Protein 8UQQ (pdb70)

Secondary structure (DSSP, 8-state):
-EEEEEEEEEEEESSSS----PPSEEEEEEEEEE--TT--SSEEEEEEEEEEE----GGGGSS-EEEEEEEEEEETTEEEEEEEEEEEETTTTEEEEEEEETTSS-SS-GGGGTTT--GGG-B--GGGGGG-HHHHTTTT-EEEEEEEEETTS-EEEEEEEEEEETTEEEEEEEEEEES--TTSTTTTT-B-S----EEEEEEEETTTTEEEEEEEEEEEB--

Structure (mmCIF, N/CA/C/O backbone):
data_8UQQ
#
_entry.id   8UQQ
#
_cell.length_a   35.020
_cell.length_b   69.956
_cell.length_c   84.671
_cell.angle_alpha   90.00
_cell.angle_beta   90.00
_cell.angle_gamma   90.00
#
_symmetry.space_group_name_H-M   'P 2 21 21'
#
loop_
_entity.id
_entity.type
_entity.pdbx_description
1 polymer mCLIFY
2 water water
#
loop_
_atom_site.group_PDB
_atom_site.id
_atom_site.type_symbol
_atom_site.label_atom_id
_atom_site.label_alt_id
_atom_site.label_comp_id
_atom_site.label_asym_id
_atom_site.label_entity_id
_atom_site.label_seq_id
_atom_site.pdbx_PDB_ins_code
_atom_site.Cartn_x
_atom_site.Cartn_y
_atom_site.Cartn_z
_atom_site.occupancy
_atom_site.B_iso_or_equiv
_atom_site.auth_seq_id
_atom_site.auth_comp_id
_atom_site.auth_asym_id
_atom_site.auth_atom_id
_atom_site.pdbx_PDB_model_num
ATOM 1 N N . GLY A 1 9 ? 26.178 15.758 -4.304 1.00 46.16 9 GLY A N 1
ATOM 2 C CA . GLY A 1 9 ? 26.060 16.342 -2.981 1.00 47.63 9 GLY A CA 1
ATOM 3 C C . GLY A 1 9 ? 24.709 16.062 -2.345 1.00 38.99 9 GLY A C 1
ATOM 4 O O . GLY A 1 9 ? 23.783 15.580 -2.994 1.00 37.43 9 GLY A O 1
ATOM 5 N N . VAL A 1 10 ? 24.480 16.317 -1.085 1.00 37.38 10 VAL A N 1
ATOM 6 C CA . VAL A 1 10 ? 23.226 16.166 -0.362 1.00 29.80 10 VAL A CA 1
ATOM 7 C C . VAL A 1 10 ? 22.983 17.442 0.430 1.00 28.87 10 VAL A C 1
ATOM 8 O O . VAL A 1 10 ? 23.930 18.111 0.855 1.00 29.69 10 VAL A O 1
ATOM 12 N N . GLN A 1 11 ? 21.791 17.774 0.614 1.00 26.83 11 GLN A N 1
ATOM 13 C CA . GLN A 1 11 ? 21.324 18.813 1.517 1.00 21.73 11 GLN A CA 1
ATOM 14 C C . GLN A 1 11 ? 20.968 18.130 2.833 1.00 22.14 11 GLN A C 1
ATOM 15 O O . GLN A 1 11 ? 20.003 17.360 2.901 1.00 22.86 11 GLN A O 1
ATOM 21 N N . LEU A 1 12 ? 21.770 18.369 3.860 1.00 23.68 12 LEU A N 1
ATOM 22 C CA . LEU A 1 12 ? 21.495 17.786 5.158 1.00 23.48 12 LEU A CA 1
ATOM 23 C C . LEU A 1 12 ? 20.391 18.561 5.862 1.00 21.60 12 LEU A C 1
ATOM 24 O O . LEU A 1 12 ? 20.273 19.778 5.716 1.00 23.08 12 LEU A O 1
ATOM 29 N N . ALA A 1 13 ? 19.576 17.834 6.627 1.00 21.43 13 ALA A N 1
ATOM 30 C CA . ALA A 1 13 ? 18.513 18.411 7.448 1.00 18.62 13 ALA A CA 1
ATOM 31 C C . ALA A 1 13 ? 18.614 17.723 8.804 1.00 20.83 13 ALA A C 1
ATOM 32 O O . ALA A 1 13 ? 18.237 16.558 8.944 1.00 20.51 13 ALA A O 1
ATOM 34 N N . ASP A 1 14 ? 19.157 18.441 9.777 1.00 21.13 14 ASP A N 1
ATOM 35 C CA . ASP A 1 14 ? 19.447 17.913 11.100 1.00 18.76 14 ASP A CA 1
ATOM 36 C C . ASP A 1 14 ? 18.193 18.065 11.955 1.00 21.78 14 ASP A C 1
ATOM 37 O O . ASP A 1 14 ? 17.760 19.186 12.228 1.00 21.01 14 ASP A O 1
ATOM 42 N N . HIS A 1 15 ? 17.596 16.941 12.361 1.00 19.89 15 HIS A N 1
ATOM 43 C CA . HIS A 1 15 ? 16.322 16.920 13.072 1.00 16.50 15 HIS A CA 1
ATOM 44 C C . HIS A 1 15 ? 16.532 16.704 14.565 1.00 18.88 15 HIS A C 1
ATOM 45 O O . HIS A 1 15 ? 17.154 15.707 14.972 1.00 20.95 15 HIS A O 1
ATOM 52 N N . TYR A 1 16 ? 15.966 17.610 15.370 1.00 17.69 16 TYR A N 1
ATOM 53 C CA . TYR A 1 16 ? 15.837 17.446 16.813 1.00 19.34 16 TYR A CA 1
ATOM 54 C C . TYR A 1 16 ? 14.357 17.388 17.161 1.00 21.51 16 TYR A C 1
ATOM 55 O O . TYR A 1 16 ? 13.595 18.282 16.783 1.00 21.16 16 TYR A O 1
ATOM 64 N N . GLN A 1 17 ? 13.957 16.358 17.899 1.00 18.00 17 GLN A N 1
ATOM 65 C CA . GLN A 1 17 ? 12.550 16.070 18.116 1.00 16.09 17 GLN A CA 1
ATOM 66 C C . GLN A 1 17 ? 12.289 15.799 19.592 1.00 17.75 17 GLN A C 1
ATOM 67 O O . GLN A 1 17 ? 13.114 15.192 20.277 1.00 17.58 17 GLN A O 1
ATOM 73 N N . GLN A 1 18 ? 11.126 16.227 20.072 1.00 17.69 18 GLN A N 1
ATOM 74 C CA . GLN A 1 18 ? 10.635 15.749 21.358 1.00 19.18 18 GLN A CA 1
ATOM 75 C C . GLN A 1 18 ? 9.141 15.481 21.273 1.00 22.05 18 GLN A C 1
ATOM 76 O O . GLN A 1 18 ? 8.403 16.168 20.560 1.00 22.40 18 GLN A O 1
ATOM 82 N N . ASN A 1 19 ? 8.706 14.458 22.006 1.00 18.67 19 ASN A N 1
ATOM 83 C CA . ASN A 1 19 ? 7.309 14.062 22.041 1.00 18.07 19 ASN A CA 1
ATOM 84 C C . ASN A 1 19 ? 6.874 13.961 23.489 1.00 20.77 19 ASN A C 1
ATOM 85 O O . ASN A 1 19 ? 7.581 13.375 24.316 1.00 23.02 19 ASN A O 1
ATOM 90 N N . THR A 1 20 ? 5.698 14.519 23.775 1.00 19.03 20 THR A N 1
ATOM 91 C CA . THR A 1 20 ? 5.150 14.523 25.128 1.00 21.87 20 THR A CA 1
ATOM 92 C C . THR A 1 20 ? 3.671 14.158 25.104 1.00 21.63 20 THR A C 1
ATOM 93 O O . THR A 1 20 ? 2.955 14.531 24.164 1.00 20.19 20 THR A O 1
ATOM 97 N N . PRO A 1 21 ? 3.178 13.428 26.102 1.00 22.43 21 PRO A N 1
ATOM 98 C CA A PRO A 1 21 ? 1.769 13.024 26.086 0.50 22.81 21 PRO A CA 1
ATOM 99 C CA B PRO A 1 21 ? 1.768 13.024 26.087 0.50 22.86 21 PRO A CA 1
ATOM 100 C C . PRO A 1 21 ? 0.832 14.212 26.233 1.00 25.23 21 PRO A C 1
ATOM 101 O O . PRO A 1 21 ? 1.130 15.194 26.918 1.00 24.65 21 PRO A O 1
ATOM 108 N N . ILE A 1 22 ? -0.323 14.107 25.574 1.00 21.58 22 ILE A N 1
ATOM 109 C CA . ILE A 1 22 ? -1.376 15.097 25.747 1.00 25.25 22 ILE A CA 1
ATOM 110 C C . ILE A 1 22 ? -2.194 14.778 26.990 1.00 29.04 22 ILE A C 1
ATOM 111 O O . ILE A 1 22 ? -2.542 15.678 27.763 1.00 33.48 22 ILE A O 1
ATOM 116 N N . GLY A 1 23 ? -2.494 13.497 27.211 1.00 27.26 23 GLY A N 1
ATOM 117 C CA . GLY A 1 23 ? -3.301 13.074 28.334 1.00 32.13 23 GLY A CA 1
ATOM 118 C C . GLY A 1 23 ? -2.489 12.772 29.583 1.00 34.43 23 GLY A C 1
ATOM 119 O O . GLY A 1 23 ? -1.282 13.005 29.661 1.00 31.55 23 GLY A O 1
ATOM 120 N N . ASP A 1 24 ? -3.184 12.212 30.574 1.00 34.37 24 ASP A N 1
ATOM 121 C CA . ASP A 1 24 ? -2.613 11.963 31.890 1.00 36.13 24 ASP A CA 1
ATOM 122 C C . ASP A 1 24 ? -2.364 10.490 32.176 1.00 43.79 24 ASP A C 1
ATOM 123 O O . ASP A 1 24 ? -1.707 10.176 33.174 1.00 42.57 24 ASP A O 1
ATOM 125 N N . GLY A 1 25 ? -2.854 9.585 31.331 1.00 45.28 25 GLY A N 1
ATOM 126 C CA . GLY A 1 25 ? -2.671 8.169 31.545 1.00 42.30 25 GLY A CA 1
ATOM 127 C C . GLY A 1 25 ? -1.215 7.781 31.413 1.00 40.67 25 GLY A C 1
ATOM 128 O O . GLY A 1 25 ? -0.418 8.476 30.774 1.00 40.78 25 GLY A O 1
ATOM 129 N N . PRO A 1 26 ? -0.853 6.650 32.008 1.00 40.88 26 PRO A N 1
ATOM 130 C CA . PRO A 1 26 ? 0.539 6.190 31.976 1.00 39.68 26 PRO A CA 1
ATOM 131 C C . PRO A 1 26 ? 1.022 5.881 30.561 1.00 34.75 26 PRO A C 1
ATOM 132 O O . PRO A 1 26 ? 0.279 5.314 29.759 1.00 36.79 26 PRO A O 1
ATOM 136 N N . VAL A 1 27 ? 2.264 6.255 30.270 1.00 39.94 27 VAL A N 1
ATOM 137 C CA . VAL A 1 27 ? 2.867 6.009 28.968 1.00 32.27 27 VAL A CA 1
ATOM 138 C C . VAL A 1 27 ? 4.121 5.179 29.184 1.00 31.36 27 VAL A C 1
ATOM 139 O O . VAL A 1 27 ? 4.719 5.182 30.262 1.00 36.83 27 VAL A O 1
ATOM 143 N N . LEU A 1 28 ? 4.496 4.439 28.147 1.00 32.40 28 LEU A N 1
ATOM 144 C CA . LEU A 1 28 ? 5.720 3.654 28.175 1.00 33.83 28 LEU A CA 1
ATOM 145 C C . LEU A 1 28 ? 6.906 4.572 27.916 1.00 33.01 28 LEU A C 1
ATOM 146 O O . LEU A 1 28 ? 6.919 5.298 26.918 1.00 33.48 28 LEU A O 1
ATOM 151 N N . LEU A 1 29 ? 7.892 4.565 28.817 1.00 34.05 29 LEU A N 1
ATOM 152 C CA . LEU A 1 29 ? 9.132 5.288 28.574 1.00 33.42 29 LEU A CA 1
ATOM 153 C C . LEU A 1 29 ? 10.183 4.289 28.112 1.00 30.89 29 LEU A C 1
ATOM 154 O O . LEU A 1 29 ? 10.573 3.412 28.897 1.00 32.44 29 LEU A O 1
ATOM 159 N N . PRO A 1 30 ? 10.671 4.376 26.875 1.00 31.31 30 PRO A N 1
ATOM 160 C CA . PRO A 1 30 ? 11.433 3.275 26.282 1.00 27.99 30 PRO A CA 1
ATOM 161 C C . PRO A 1 30 ? 12.924 3.309 26.600 1.00 30.88 30 PRO A C 1
ATOM 162 O O . PRO A 1 30 ? 13.491 4.337 26.965 1.00 29.66 30 PRO A O 1
ATOM 166 N N . ASP A 1 31 ? 13.557 2.148 26.425 1.00 29.42 31 ASP A N 1
ATOM 167 C CA . ASP A 1 31 ? 15.009 2.105 26.292 1.00 29.30 31 ASP A CA 1
ATOM 168 C C . ASP A 1 31 ? 15.416 2.693 24.943 1.00 27.64 31 ASP A C 1
ATOM 169 O O . ASP A 1 31 ? 14.607 2.791 24.014 1.00 29.65 31 ASP A O 1
ATOM 174 N N . ASN A 1 32 ? 16.683 3.090 24.836 1.00 27.82 32 ASN A N 1
ATOM 175 C CA . ASN A 1 32 ? 17.166 3.653 23.578 1.00 26.94 32 ASN A CA 1
ATOM 176 C C . ASN A 1 32 ? 16.964 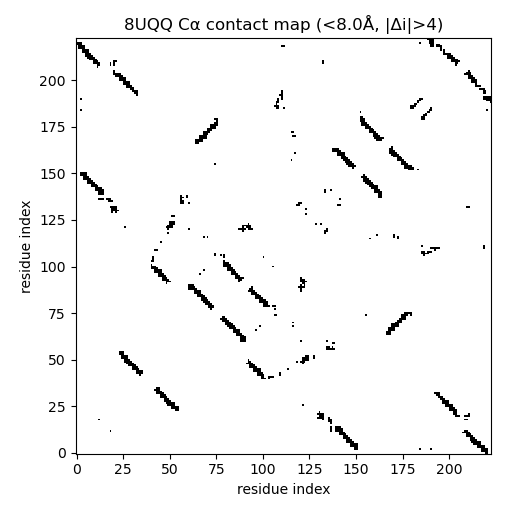2.660 22.443 1.00 25.84 32 ASN A C 1
ATOM 177 O O . ASN A 1 32 ? 17.264 1.472 22.586 1.00 26.15 32 ASN A O 1
ATOM 182 N N . HIS A 1 33 ? 16.421 3.134 21.322 1.00 24.15 33 HIS A N 1
ATOM 183 C CA . HIS A 1 33 ? 16.223 2.259 20.166 1.00 25.82 33 HIS A CA 1
ATOM 184 C C . HIS A 1 33 ? 16.077 3.126 18.915 1.00 23.07 33 HIS A C 1
ATOM 185 O O . HIS A 1 33 ? 16.165 4.354 18.979 1.00 23.59 33 HIS A O 1
ATOM 192 N N . TYR A 1 34 ? 15.885 2.475 17.767 1.00 24.30 34 TYR A N 1
ATOM 193 C CA . TYR A 1 34 ? 15.707 3.163 16.495 1.00 20.38 34 TYR A CA 1
ATOM 194 C C . TYR A 1 34 ? 14.341 2.867 15.910 1.00 23.02 34 TYR A C 1
ATOM 195 O O . TYR A 1 34 ? 13.801 1.771 16.085 1.00 23.24 34 TYR A O 1
ATOM 204 N N . LEU A 1 35 ? 13.823 3.836 15.159 1.00 19.91 35 LEU A N 1
ATOM 205 C CA . LEU A 1 35 ? 12.828 3.560 14.129 1.00 22.05 35 LEU A CA 1
ATOM 206 C C . LEU A 1 35 ? 13.521 3.594 12.774 1.00 21.63 35 LEU A C 1
ATOM 207 O O . LEU A 1 35 ? 14.066 4.630 12.382 1.00 21.53 35 LEU A O 1
ATOM 212 N N . SER A 1 36 ? 13.530 2.468 12.076 1.00 21.02 36 SER A N 1
ATOM 213 C CA A SER A 1 36 ? 14.085 2.391 10.732 0.50 23.54 36 SER A CA 1
ATOM 214 C CA B SER A 1 36 ? 14.085 2.392 10.732 0.50 23.53 36 SER A CA 1
ATOM 215 C C . SER A 1 36 ? 12.990 2.753 9.737 1.00 23.77 36 SER A C 1
ATOM 216 O O . SER A 1 36 ? 11.948 2.086 9.684 1.00 22.11 36 SER A O 1
ATOM 221 N N . TYR A 1 37 ? 13.223 3.813 8.968 1.00 21.65 37 TYR A N 1
ATOM 222 C CA . TYR A 1 37 ? 12.298 4.329 7.983 1.00 21.37 37 TYR A CA 1
ATOM 223 C C . TYR A 1 37 ? 12.817 4.059 6.584 1.00 23.64 37 TYR A C 1
ATOM 224 O O . TYR A 1 37 ? 14.016 4.266 6.309 1.00 23.79 37 TYR A O 1
ATOM 233 N N . GLN A 1 38 ? 11.895 3.664 5.707 1.00 20.49 38 GLN A N 1
ATOM 234 C CA . GLN A 1 38 ? 12.067 3.686 4.261 1.00 19.88 38 GLN A CA 1
ATOM 235 C C . GLN A 1 38 ? 10.866 4.400 3.672 1.00 23.51 38 GLN A C 1
ATOM 236 O O . GLN A 1 38 ? 9.727 4.110 4.054 1.00 24.68 38 GLN A O 1
ATOM 242 N N . SER A 1 39 ? 11.103 5.320 2.742 1.00 20.11 39 SER A N 1
ATOM 243 C CA . SER A 1 39 ? 10.016 6.112 2.180 1.00 19.08 39 SER A CA 1
ATOM 244 C C . SER A 1 39 ? 10.098 6.135 0.663 1.00 23.13 39 SER A C 1
ATOM 245 O O . SER A 1 39 ? 11.163 5.960 0.073 1.00 25.76 39 SER A O 1
ATOM 248 N N . LYS A 1 40 ? 8.946 6.347 0.036 1.00 20.59 40 LYS A N 1
ATOM 249 C CA . LYS A 1 40 ? 8.871 6.534 -1.404 1.00 22.84 40 LYS A CA 1
ATOM 250 C C . LYS A 1 40 ? 7.878 7.642 -1.715 1.00 19.84 40 LYS A C 1
ATOM 251 O O . LYS A 1 40 ? 6.809 7.730 -1.098 1.00 19.98 40 LYS A O 1
ATOM 257 N N . LEU A 1 41 ? 8.262 8.510 -2.646 1.00 22.09 41 LEU A N 1
ATOM 258 C CA . LEU A 1 41 ? 7.444 9.643 -3.053 1.00 20.64 41 LEU A CA 1
ATOM 259 C C . LEU A 1 41 ? 6.928 9.404 -4.462 1.00 22.62 41 LEU A C 1
ATOM 260 O O . LEU A 1 41 ? 7.680 8.978 -5.342 1.00 25.36 41 LEU A O 1
ATOM 265 N N . PHE A 1 42 ? 5.653 9.698 -4.675 1.00 21.68 42 PHE A N 1
ATOM 266 C CA . PHE A 1 42 ? 5.050 9.554 -5.989 1.00 21.92 42 PHE A CA 1
ATOM 267 C C . PHE A 1 42 ? 4.246 10.793 -6.346 1.00 21.65 42 PHE A C 1
ATOM 268 O O . PHE A 1 42 ? 3.885 11.613 -5.490 1.00 20.90 42 PHE A O 1
ATOM 276 N N . LYS A 1 43 ? 3.963 10.901 -7.641 1.00 24.11 43 LYS A N 1
ATOM 277 C CA . LYS A 1 43 ? 3.004 11.857 -8.170 1.00 25.88 43 LYS A CA 1
ATOM 278 C C . LYS A 1 43 ? 1.815 11.080 -8.711 1.00 27.72 43 LYS A C 1
ATOM 279 O O . LYS A 1 43 ? 1.994 10.054 -9.374 1.00 28.13 43 LYS A O 1
ATOM 285 N N . ASP A 1 44 ? 0.612 11.552 -8.400 1.00 26.31 44 ASP A N 1
ATOM 286 C CA . ASP A 1 44 ? -0.628 11.033 -8.954 1.00 31.20 44 ASP A CA 1
ATOM 287 C C . ASP A 1 44 ? -0.841 11.732 -10.292 1.00 27.47 44 ASP A C 1
ATOM 288 O O . ASP A 1 44 ? -1.071 12.948 -10.321 1.00 28.99 44 ASP A O 1
ATOM 293 N N . PRO A 1 45 ? -0.759 11.012 -11.413 1.00 33.94 45 PRO A N 1
ATOM 294 C CA . PRO A 1 45 ? -0.847 11.683 -12.719 1.00 33.11 45 PRO A CA 1
ATOM 295 C C . PRO A 1 45 ? -2.182 12.355 -12.959 1.00 34.49 45 PRO A C 1
ATOM 296 O O . PRO A 1 45 ? -2.262 13.262 -13.796 1.00 35.50 45 PRO A O 1
ATOM 300 N N . ASN A 1 46 ? -3.230 11.953 -12.250 1.00 35.02 46 ASN A N 1
ATOM 301 C CA . ASN A 1 46 ? -4.534 12.580 -12.381 1.00 38.94 46 ASN A CA 1
ATOM 302 C C . ASN A 1 46 ? -4.775 13.682 -11.358 1.00 36.40 46 ASN A C 1
ATOM 303 O O . ASN A 1 46 ? -5.801 14.363 -11.440 1.00 34.49 46 ASN A O 1
ATOM 308 N N . GLU A 1 47 ? -3.870 13.880 -10.401 1.00 32.68 47 GLU A N 1
ATOM 309 C CA . GLU A 1 47 ? -3.991 14.984 -9.463 1.00 34.12 47 GLU A CA 1
ATOM 310 C C . GLU A 1 47 ? -3.360 16.217 -10.089 1.00 34.92 47 GLU A C 1
ATOM 311 O O . GLU A 1 47 ? -2.170 16.213 -10.414 1.00 32.54 47 GLU A O 1
ATOM 317 N N . LYS A 1 48 ? -4.145 17.274 -10.237 1.00 29.16 48 LYS A N 1
ATOM 318 C CA . LYS A 1 48 ? -3.691 18.452 -10.957 1.00 34.39 48 LYS A CA 1
ATOM 319 C C . LYS A 1 48 ? -3.346 19.616 -10.041 1.00 33.56 48 LYS A C 1
ATOM 320 O O . LYS A 1 48 ? -2.929 20.670 -10.528 1.00 37.19 48 LYS A O 1
ATOM 326 N N . ARG A 1 49 ? -3.490 19.432 -8.726 1.00 31.77 49 ARG A N 1
ATOM 327 C CA . ARG A 1 49 ? -3.014 20.387 -7.736 1.00 30.09 49 ARG A CA 1
ATOM 328 C C . ARG A 1 49 ? -1.615 19.954 -7.275 1.00 29.17 49 ARG A C 1
ATOM 329 O O . ARG A 1 49 ? -1.238 18.798 -7.428 1.00 27.67 49 ARG A O 1
ATOM 333 N N . ASP A 1 50 ? -0.836 20.902 -6.747 1.00 26.22 50 ASP A N 1
ATOM 334 C CA . ASP A 1 50 ? 0.484 20.570 -6.229 1.00 19.94 50 ASP A CA 1
ATOM 335 C C . ASP A 1 50 ? 0.319 19.605 -5.057 1.00 25.26 50 ASP A C 1
ATOM 336 O O . ASP A 1 50 ? -0.440 19.877 -4.125 1.00 22.94 50 ASP A O 1
ATOM 341 N N . HIS A 1 51 ? 1.006 18.467 -5.113 1.00 21.73 51 HIS A N 1
ATOM 342 C CA . HIS A 1 51 ? 0.705 17.393 -4.177 1.00 20.55 51 HIS A CA 1
ATOM 343 C C . HIS A 1 51 ? 1.896 16.456 -4.058 1.00 20.01 51 HIS A C 1
ATOM 344 O O . HIS A 1 51 ? 2.839 16.501 -4.852 1.00 23.47 51 HIS A O 1
ATOM 351 N N . MET A 1 52 ? 1.810 15.577 -3.061 1.00 18.41 52 MET A N 1
ATOM 352 C CA . MET A 1 52 ? 2.759 14.495 -2.829 1.00 18.38 52 MET A CA 1
ATOM 353 C C . MET A 1 52 ? 2.002 13.256 -2.378 1.00 19.65 52 MET A C 1
ATOM 354 O O . MET A 1 52 ? 1.171 13.336 -1.465 1.00 20.45 52 MET A O 1
ATOM 359 N N . VAL A 1 53 ? 2.302 12.108 -2.993 1.00 17.72 53 VAL A N 1
ATOM 360 C CA . VAL A 1 53 ? 1.886 10.816 -2.468 1.00 18.08 53 VAL A CA 1
ATOM 361 C C . VAL A 1 53 ? 3.076 10.259 -1.718 1.00 21.37 53 VAL A C 1
ATOM 362 O O . VAL A 1 53 ? 4.158 10.102 -2.293 1.00 19.55 53 VAL A O 1
ATOM 366 N N . LEU A 1 54 ? 2.897 10.017 -0.427 1.00 18.79 54 LEU A N 1
ATOM 367 C CA . LEU A 1 54 ? 3.974 9.606 0.461 1.00 18.76 54 LEU A CA 1
ATOM 368 C C . LEU A 1 54 ? 3.661 8.216 0.986 1.00 17.19 54 LEU A C 1
ATOM 369 O O . LEU A 1 54 ? 2.580 7.983 1.532 1.00 19.68 54 LEU A O 1
ATOM 374 N N . LEU A 1 55 ? 4.602 7.297 0.808 1.00 18.81 55 LEU A N 1
ATOM 375 C CA A LEU A 1 55 ? 4.498 5.941 1.328 0.50 22.04 55 LEU A CA 1
ATOM 376 C CA B LEU A 1 55 ? 4.485 5.953 1.346 0.50 22.08 55 LEU A CA 1
ATOM 377 C C . LEU A 1 55 ? 5.656 5.703 2.281 1.00 23.54 55 LEU A C 1
ATOM 378 O O . LEU A 1 55 ? 6.816 5.844 1.887 1.00 21.56 55 LEU A O 1
ATOM 387 N N . GLU A 1 56 ? 5.351 5.341 3.521 1.00 20.73 56 GLU A N 1
ATOM 388 C CA . GLU A 1 56 ? 6.396 5.113 4.507 1.00 20.77 56 GLU A CA 1
ATOM 389 C C . GLU A 1 56 ? 6.289 3.709 5.081 1.00 19.55 56 GLU A C 1
ATOM 390 O O . GLU A 1 56 ? 5.189 3.184 5.270 1.00 21.18 56 GLU A O 1
ATOM 396 N N . PHE A 1 57 ? 7.439 3.128 5.364 1.00 19.39 57 PHE A N 1
ATOM 397 C CA . PHE A 1 57 ? 7.550 1.936 6.142 1.00 21.28 57 PHE A CA 1
ATOM 398 C C . PHE A 1 57 ? 8.428 2.256 7.329 1.00 22.42 57 PHE A C 1
ATOM 399 O O . PHE A 1 57 ? 9.491 2.786 7.165 1.00 21.49 57 PHE A O 1
ATOM 407 N N . LEU A 1 58 ? 7.978 1.883 8.535 1.00 19.04 58 LEU A N 1
ATOM 408 C CA . LEU A 1 58 ? 8.683 2.224 9.757 1.00 20.38 58 LEU A CA 1
ATOM 409 C C . LEU A 1 58 ? 8.668 1.024 10.698 1.00 22.64 58 LEU A C 1
ATOM 410 O O . LEU A 1 58 ? 7.598 0.478 10.992 1.00 23.28 58 LEU A O 1
ATOM 415 N N . THR A 1 59 ? 9.856 0.617 11.157 1.00 18.56 59 THR A N 1
ATOM 416 C CA . THR A 1 59 ? 10.005 -0.577 11.989 1.00 20.14 59 THR A CA 1
ATOM 417 C C . THR A 1 59 ? 10.954 -0.290 13.142 1.00 22.16 59 THR A C 1
ATOM 418 O O . THR A 1 59 ? 12.024 0.272 12.936 1.00 20.71 59 THR A O 1
ATOM 422 N N . ALA A 1 60 ? 10.586 -0.691 14.347 1.00 20.56 60 ALA A N 1
ATOM 423 C CA . ALA A 1 60 ? 11.487 -0.488 15.467 1.00 23.68 60 ALA A CA 1
ATOM 424 C C . ALA A 1 60 ? 12.606 -1.527 15.465 1.00 26.17 60 ALA A C 1
ATOM 425 O O . ALA A 1 60 ? 12.431 -2.667 15.030 1.00 27.16 60 ALA A O 1
ATOM 427 N N . ALA A 1 61 ? 13.767 -1.119 15.973 1.00 26.07 61 ALA A N 1
ATOM 428 C CA . ALA A 1 61 ? 14.934 -1.993 16.007 1.00 26.66 61 ALA A CA 1
ATOM 429 C C . ALA A 1 61 ? 15.826 -1.586 17.170 1.00 30.00 61 ALA A C 1
ATOM 430 O O . ALA A 1 61 ? 15.798 -0.437 17.619 1.00 27.26 61 ALA A O 1
ATOM 432 N N . GLY A 1 62 ? 16.610 -2.548 17.669 1.00 33.87 62 GLY A N 1
ATOM 433 C CA . GLY A 1 62 ? 17.521 -2.263 18.755 1.00 34.64 62 GLY A CA 1
ATOM 434 C C . GLY A 1 62 ? 18.766 -1.525 18.290 1.00 41.23 62 GLY A C 1
ATOM 435 O O . GLY A 1 62 ? 19.095 -1.489 17.106 1.00 41.28 62 GLY A O 1
ATOM 436 N N . ILE A 1 63 ? 19.472 -0.924 19.250 1.00 43.12 63 ILE A N 1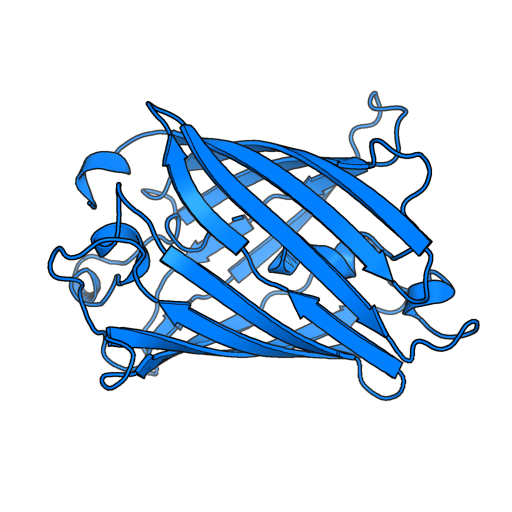
ATOM 437 C CA . ILE A 1 63 ? 20.703 -0.209 18.917 1.00 46.41 63 ILE A CA 1
ATOM 438 C C . ILE A 1 63 ? 21.734 -1.169 18.329 1.00 53.18 63 ILE A C 1
ATOM 439 O O . ILE A 1 63 ? 22.479 -0.812 17.407 1.00 50.55 63 ILE A O 1
ATOM 444 N N . THR A 1 64 ? 21.787 -2.399 18.841 1.00 49.06 64 THR A N 1
ATOM 445 C CA . THR A 1 64 ? 22.630 -3.446 18.258 1.00 59.37 64 THR A CA 1
ATOM 446 C C . THR A 1 64 ? 21.872 -4.230 17.188 1.00 64.17 64 THR A C 1
ATOM 447 O O . THR A 1 64 ? 21.644 -5.432 17.333 1.00 65.66 64 THR A O 1
ATOM 451 N N . GLY A 1 83 ? -3.781 1.563 24.348 1.00 32.96 83 GLY A N 1
ATOM 452 C CA . GLY A 1 83 ? -3.433 2.232 23.107 1.00 28.13 83 GLY A CA 1
ATOM 453 C C . GLY A 1 83 ? -3.188 1.319 21.922 1.00 34.02 83 GLY A C 1
ATOM 454 O O . GLY A 1 83 ? -3.684 1.579 20.821 1.00 32.62 83 GLY A O 1
ATOM 455 N N . GLU A 1 84 ? -2.419 0.246 22.134 1.00 31.97 84 GLU A N 1
ATOM 456 C CA . GLU A 1 84 ? -2.068 -0.632 21.019 1.00 32.64 84 GLU A CA 1
ATOM 457 C C . GLU A 1 84 ? -3.310 -1.248 20.386 1.00 30.45 84 GLU A C 1
ATOM 458 O O . GLU A 1 84 ? -3.327 -1.532 19.183 1.00 29.30 84 GLU A O 1
ATOM 460 N N . GLU A 1 85 ? -4.372 -1.421 21.177 1.00 34.58 85 GLU A N 1
ATOM 461 C CA . GLU A 1 85 ? -5.616 -1.980 20.663 1.00 32.05 85 GLU A CA 1
ATOM 462 C C . GLU A 1 85 ? -6.197 -1.136 19.530 1.00 31.90 85 GLU A C 1
ATOM 463 O O . GLU A 1 85 ? -6.874 -1.666 18.644 1.00 34.27 85 GLU A O 1
ATOM 465 N N . LEU A 1 86 ? -5.923 0.167 19.517 1.00 26.79 86 LEU A N 1
ATOM 466 C CA . LEU A 1 86 ? -6.460 1.027 18.469 1.00 26.56 86 LEU A CA 1
ATOM 467 C C . LEU A 1 86 ? -5.756 0.859 17.130 1.00 28.59 86 LEU A C 1
ATOM 468 O O . LEU A 1 86 ? -6.208 1.442 16.138 1.00 28.14 86 LEU A O 1
ATOM 473 N N . PHE A 1 87 ? -4.668 0.088 17.068 1.00 28.54 87 PHE A N 1
ATOM 474 C CA . PHE A 1 87 ? -3.857 0.015 15.855 1.00 26.60 87 PHE A CA 1
ATOM 475 C C . PHE A 1 87 ? -3.837 -1.379 15.238 1.00 32.68 87 PHE A C 1
ATOM 476 O O . PHE A 1 87 ? -2.977 -1.667 14.402 1.00 33.40 87 PHE A O 1
ATOM 484 N N . THR A 1 88 ? -4.768 -2.252 15.622 1.00 32.38 88 THR A N 1
ATOM 485 C CA . THR A 1 88 ? -4.736 -3.624 15.125 1.00 33.96 88 THR A CA 1
ATOM 486 C C . THR A 1 88 ? -5.120 -3.707 13.653 1.00 37.20 88 THR A C 1
ATOM 487 O O . THR A 1 88 ? -4.715 -4.648 12.960 1.00 43.88 88 THR A O 1
ATOM 491 N N . GLY A 1 89 ? -5.910 -2.759 13.165 1.00 34.49 89 GLY A N 1
ATOM 492 C CA . GLY A 1 89 ? -6.301 -2.763 11.773 1.00 31.35 89 GLY A CA 1
ATOM 493 C C . GLY A 1 89 ? -5.863 -1.518 11.036 1.00 33.61 89 GLY A C 1
ATOM 494 O O . GLY A 1 89 ? -4.949 -0.811 11.476 1.00 31.30 89 GLY A O 1
ATOM 495 N N . VAL A 1 90 ? -6.515 -1.244 9.912 1.00 26.65 90 VAL A N 1
ATOM 496 C CA . VAL A 1 90 ? -6.228 -0.053 9.117 1.00 28.52 90 VAL A CA 1
ATOM 497 C C . VAL A 1 90 ? -6.908 1.148 9.763 1.00 26.47 90 VAL A C 1
ATOM 498 O O . VAL A 1 90 ? -8.096 1.095 10.095 1.00 29.12 90 VAL A O 1
ATOM 502 N N . VAL A 1 91 ? -6.165 2.233 9.940 1.00 21.81 91 VAL A N 1
ATOM 503 C CA . VAL A 1 91 ? -6.649 3.422 10.629 1.00 20.84 91 VAL A CA 1
ATOM 504 C C . VAL A 1 91 ? -6.622 4.568 9.627 1.00 19.78 91 VAL A C 1
ATOM 505 O O . VAL A 1 91 ? -5.583 4.825 9.009 1.00 22.43 91 VAL A O 1
ATOM 509 N N . PRO A 1 92 ? -7.735 5.250 9.389 1.00 20.94 92 PRO A N 1
ATOM 510 C CA . PRO A 1 92 ? -7.695 6.424 8.520 1.00 18.18 92 PRO A CA 1
ATOM 511 C C . PRO A 1 92 ? -6.929 7.550 9.190 1.00 18.97 92 PRO A C 1
ATOM 512 O O . PRO A 1 92 ? -6.943 7.706 10.413 1.00 19.85 92 PRO A O 1
ATOM 516 N N . ILE A 1 93 ? -6.266 8.344 8.367 1.00 17.94 93 ILE A N 1
ATOM 517 C CA . ILE A 1 93 ? -5.414 9.422 8.834 1.00 16.57 93 ILE A CA 1
ATOM 518 C C . ILE A 1 93 ? -5.870 10.704 8.165 1.00 21.17 93 ILE A C 1
ATOM 519 O O . ILE A 1 93 ? -6.212 10.706 6.976 1.00 21.67 93 ILE A O 1
ATOM 524 N N . LEU A 1 94 ? -5.822 11.794 8.919 1.00 18.50 94 LEU A N 1
ATOM 525 C CA . LEU A 1 94 ? -6.010 13.140 8.402 1.00 19.22 94 LEU A CA 1
ATOM 526 C C . LEU A 1 94 ? -4.811 13.980 8.809 1.00 20.81 94 LEU A C 1
ATOM 527 O O . LEU A 1 94 ? -4.394 13.937 9.972 1.00 18.57 94 LEU A O 1
ATOM 532 N N . VAL A 1 95 ? -4.259 14.745 7.870 1.00 17.78 95 VAL A N 1
ATOM 533 C CA . VAL A 1 95 ? -3.121 15.610 8.149 1.00 19.05 95 VAL A CA 1
ATOM 534 C C . VAL A 1 95 ? -3.485 17.038 7.759 1.00 21.27 95 VAL A C 1
ATOM 535 O O . VAL A 1 95 ? -4.039 17.273 6.679 1.00 19.65 95 VAL A O 1
ATOM 539 N N . GLU A 1 96 ? -3.199 17.991 8.638 1.00 18.27 96 GLU A N 1
ATOM 540 C CA . GLU A 1 96 ? -3.420 19.399 8.348 1.00 18.82 96 GLU A CA 1
ATOM 541 C C . GLU A 1 96 ? -2.189 20.164 8.794 1.00 21.07 96 GLU A C 1
ATOM 542 O O . GLU A 1 96 ? -1.751 20.001 9.933 1.00 20.09 96 GLU A O 1
ATOM 545 N N . LEU A 1 97 ? -1.637 20.999 7.919 1.00 19.26 97 LEU A N 1
ATOM 546 C CA . LEU A 1 97 ? -0.433 21.766 8.211 1.00 18.53 97 LEU A CA 1
ATOM 547 C C . LEU A 1 97 ? -0.661 23.206 7.794 1.00 21.07 97 LEU A C 1
ATOM 548 O O . LEU A 1 97 ? -1.061 23.462 6.653 1.00 20.93 97 LEU A O 1
ATOM 553 N N . ASP A 1 98 ? -0.388 24.135 8.699 1.00 17.17 98 ASP A N 1
ATOM 554 C CA . ASP A 1 98 ? -0.278 25.547 8.357 1.00 21.83 98 ASP A CA 1
ATOM 555 C C . ASP A 1 98 ? 1.176 25.960 8.501 1.00 26.10 98 ASP A C 1
ATOM 556 O O . ASP A 1 98 ? 1.801 25.714 9.535 1.00 22.59 98 ASP A O 1
ATOM 561 N N . GLY A 1 99 ? 1.729 26.567 7.461 1.00 21.08 99 GLY A N 1
ATOM 562 C CA . GLY A 1 99 ? 3.142 26.845 7.416 1.00 22.94 99 GLY A CA 1
ATOM 563 C C . GLY A 1 99 ? 3.399 28.267 6.967 1.00 24.68 99 GLY A C 1
ATOM 564 O O . GLY A 1 99 ? 2.585 28.899 6.291 1.00 25.30 99 GLY A O 1
ATOM 565 N N . ASP A 1 100 ? 4.571 28.750 7.352 1.00 22.89 100 ASP A N 1
ATOM 566 C CA . ASP A 1 100 ? 5.050 30.075 6.959 1.00 27.06 100 ASP A CA 1
ATOM 567 C C . ASP A 1 100 ? 6.570 29.964 6.886 1.00 28.28 100 ASP A C 1
ATOM 568 O O . ASP A 1 100 ? 7.211 29.794 7.920 1.00 26.38 100 ASP A O 1
ATOM 573 N N . VAL A 1 101 ? 7.141 30.036 5.680 1.00 24.69 101 VAL A N 1
ATOM 574 C CA . VAL A 1 101 ? 8.586 29.924 5.467 1.00 22.02 101 VAL A CA 1
ATOM 575 C C . VAL A 1 101 ? 9.067 31.200 4.788 1.00 24.41 101 VAL A C 1
ATOM 576 O O . VAL A 1 101 ? 8.665 31.493 3.652 1.00 25.78 101 VAL A O 1
ATOM 580 N N . ASN A 1 102 ? 9.935 31.948 5.476 1.00 20.96 102 ASN A N 1
ATOM 581 C CA . ASN A 1 102 ? 10.385 33.267 5.014 1.00 23.94 102 ASN A CA 1
ATOM 582 C C . ASN A 1 102 ? 9.208 34.167 4.653 1.00 28.13 102 ASN A C 1
ATOM 583 O O . ASN A 1 102 ? 9.297 34.983 3.736 1.00 28.17 102 ASN A O 1
ATOM 588 N N . GLY A 1 103 ? 8.088 34.016 5.354 1.00 28.46 103 GLY A N 1
ATOM 589 C CA . GLY A 1 103 ? 6.921 34.823 5.075 1.00 30.00 103 GLY A CA 1
ATOM 590 C C . GLY A 1 103 ? 6.022 34.306 3.977 1.00 31.29 103 GLY A C 1
ATOM 591 O O . GLY A 1 103 ? 4.978 34.920 3.723 1.00 32.38 103 GLY A O 1
ATOM 592 N N . HIS A 1 104 ? 6.396 33.216 3.303 1.00 28.10 104 HIS A N 1
ATOM 593 C CA . HIS A 1 104 ? 5.495 32.525 2.382 1.00 31.41 104 HIS A CA 1
ATOM 594 C C . HIS A 1 104 ? 4.561 31.656 3.205 1.00 26.92 104 HIS A C 1
ATOM 595 O O . HIS A 1 104 ? 5.007 30.679 3.815 1.00 26.64 104 HIS A O 1
ATOM 602 N N . LYS A 1 105 ? 3.279 31.993 3.214 1.00 26.77 105 LYS A N 1
ATOM 603 C CA . LYS A 1 105 ? 2.282 31.259 3.978 1.00 27.12 105 LYS A CA 1
ATOM 604 C C . LYS A 1 105 ? 1.617 30.223 3.084 1.00 25.51 105 LYS A C 1
ATOM 605 O O . LYS A 1 105 ? 1.290 30.501 1.929 1.00 28.34 105 LYS A O 1
ATOM 611 N N . PHE A 1 106 ? 1.443 29.014 3.611 1.00 21.99 106 PHE A N 1
ATOM 612 C CA . PHE A 1 106 ? 0.857 27.950 2.819 1.00 24.87 106 PHE A CA 1
ATOM 613 C C . PHE A 1 106 ? 0.122 26.996 3.745 1.00 25.25 106 PHE A C 1
ATOM 614 O O . PHE A 1 106 ? 0.312 27.006 4.963 1.00 22.33 106 PHE A O 1
ATOM 622 N N . SER A 1 107 ? -0.744 26.188 3.153 1.00 23.54 107 SER A N 1
ATOM 623 C CA . SER A 1 107 ? -1.440 25.144 3.884 1.00 25.73 107 SER A CA 1
ATOM 624 C C . SER A 1 107 ? -1.371 23.845 3.104 1.00 23.39 107 SER A C 1
ATOM 625 O O . SER A 1 107 ? -1.412 23.845 1.870 1.00 23.80 107 SER A O 1
ATOM 628 N N . VAL A 1 108 ? -1.255 22.742 3.835 1.00 20.16 108 VAL A N 1
ATOM 629 C CA . VAL A 1 108 ? -1.224 21.406 3.258 1.00 19.07 108 VAL A CA 1
ATOM 630 C C . VAL A 1 108 ? -2.287 20.591 3.966 1.00 23.19 108 VAL A C 1
ATOM 631 O O . VAL A 1 108 ? -2.440 20.697 5.187 1.00 20.15 108 VAL A O 1
ATOM 635 N N . SER A 1 109 ? -3.055 19.828 3.197 1.00 19.60 109 SER A N 1
ATOM 636 C CA . SER A 1 109 ? -4.121 19.001 3.733 1.00 23.02 109 SER A CA 1
ATOM 637 C C . SER A 1 109 ? -4.037 17.625 3.094 1.00 25.05 109 SER A C 1
ATOM 638 O O . SER A 1 109 ? -3.822 17.508 1.885 1.00 25.35 109 SER A O 1
ATOM 641 N N . GLY A 1 110 ? -4.208 16.583 3.890 1.00 21.61 110 GLY A N 1
ATOM 642 C CA . GLY A 1 110 ? -3.961 15.242 3.392 1.00 26.37 110 GLY A CA 1
ATOM 643 C C . GLY A 1 110 ? -4.839 14.205 4.043 1.00 25.05 110 GLY A C 1
ATOM 644 O O . GLY A 1 110 ? -5.337 14.388 5.156 1.00 21.47 110 GLY A O 1
ATOM 645 N N . GLU A 1 111 ? -4.969 13.085 3.399 1.00 22.57 111 GLU A N 1
ATOM 646 C CA . GLU A 1 111 ? -5.641 11.980 3.985 1.00 21.42 111 GLU A CA 1
ATOM 647 C C . GLU A 1 111 ? -4.924 10.714 3.611 1.00 25.71 111 GLU A C 1
ATOM 648 O O . GLU A 1 111 ? -4.238 10.662 2.637 1.00 22.95 111 GLU A O 1
ATOM 654 N N . GLY A 1 112 ? -5.086 9.700 4.426 1.00 22.75 112 GLY A N 1
ATOM 655 C CA . GLY A 1 112 ? -4.415 8.455 4.154 1.00 23.16 112 GLY A CA 1
ATOM 656 C C . GLY A 1 112 ? -4.884 7.343 5.048 1.00 23.18 112 GLY A C 1
ATOM 657 O O . GLY A 1 112 ? -5.943 7.417 5.672 1.00 21.12 112 GLY A O 1
ATOM 658 N N . GLU A 1 113 ? -4.042 6.330 5.115 1.00 21.62 113 GLU A N 1
ATOM 659 C CA . GLU A 1 113 ? -4.293 5.171 5.963 1.00 24.00 113 GLU A CA 1
ATOM 660 C C . GLU A 1 113 ? -2.987 4.663 6.525 1.00 21.25 113 GLU A C 1
ATOM 661 O O . GLU A 1 113 ? -1.973 4.668 5.819 1.00 21.27 113 GLU A O 1
ATOM 667 N N . GLY A 1 114 ? -3.020 4.230 7.786 1.00 21.56 114 GLY A N 1
ATOM 668 C CA . GLY A 1 114 ? -1.881 3.582 8.402 1.00 21.92 114 GLY A CA 1
ATOM 669 C C . GLY A 1 114 ? -2.252 2.184 8.861 1.00 22.32 114 GLY A C 1
ATOM 670 O O . GLY A 1 114 ? -3.393 1.916 9.240 1.00 24.09 114 GLY A O 1
ATOM 671 N N . ASP A 1 115 ? -1.274 1.284 8.807 1.00 23.62 115 ASP A N 1
ATOM 672 C CA . ASP A 1 115 ? -1.438 -0.117 9.215 1.00 23.17 115 ASP A CA 1
ATOM 673 C C . ASP A 1 115 ? -0.187 -0.480 10.010 1.00 25.16 115 ASP A C 1
ATOM 674 O O . ASP A 1 115 ? 0.835 -0.880 9.437 1.00 24.50 115 ASP A O 1
ATOM 679 N N . ALA A 1 116 ? -0.269 -0.298 11.334 1.00 19.87 116 ALA A N 1
ATOM 680 C CA . ALA A 1 116 ? 0.875 -0.527 12.205 1.00 22.47 116 ALA A CA 1
ATOM 681 C C . ALA A 1 116 ? 1.285 -1.989 12.250 1.00 25.14 116 ALA A C 1
ATOM 682 O O . ALA A 1 116 ? 2.419 -2.288 12.639 1.00 27.97 116 ALA A O 1
ATOM 684 N N . THR A 1 117 ? 0.374 -2.909 11.928 1.00 25.83 117 THR A N 1
ATOM 685 C CA A THR A 1 117 ? 0.773 -4.311 11.870 0.50 26.00 117 THR A CA 1
ATOM 686 C CA B THR A 1 117 ? 0.731 -4.319 11.826 0.50 26.00 117 THR A CA 1
ATOM 687 C C . THR A 1 117 ? 1.902 -4.520 10.874 1.00 27.43 117 THR A C 1
ATOM 688 O O . THR A 1 117 ? 2.788 -5.350 11.115 1.00 28.45 117 THR A O 1
ATOM 695 N N . TYR A 1 118 ? 1.912 -3.768 9.781 1.00 22.87 118 TYR A N 1
ATOM 696 C CA . TYR A 1 118 ? 2.988 -3.800 8.805 1.00 25.00 118 TYR A CA 1
ATOM 697 C C . TYR A 1 118 ? 3.921 -2.601 8.904 1.00 24.51 118 TYR A C 1
ATOM 698 O O . TYR A 1 118 ? 4.853 -2.499 8.101 1.00 30.46 118 TYR A O 1
ATOM 707 N N . GLY A 1 119 ? 3.706 -1.703 9.859 1.00 22.74 119 GLY A N 1
ATOM 708 C CA . GLY A 1 119 ? 4.515 -0.494 9.920 1.00 21.43 119 GLY A CA 1
ATOM 709 C C . GLY A 1 119 ? 4.393 0.332 8.659 1.00 26.01 119 GLY A C 1
ATOM 710 O O . GLY A 1 119 ? 5.400 0.841 8.154 1.00 29.28 119 GLY A O 1
ATOM 711 N N . LYS A 1 120 ? 3.183 0.463 8.124 1.00 21.12 120 LYS A N 1
ATOM 712 C CA . LYS A 1 120 ? 2.983 1.030 6.798 1.00 25.54 120 LYS A CA 1
ATOM 713 C C . LYS A 1 120 ? 2.079 2.248 6.877 1.00 23.01 120 LYS A C 1
ATOM 714 O O . LYS A 1 120 ? 1.086 2.238 7.595 1.00 23.07 120 LYS A O 1
ATOM 720 N N . LEU A 1 121 ? 2.398 3.299 6.133 1.00 19.79 121 LEU A N 1
ATOM 721 C CA . LEU A 1 121 ? 1.401 4.347 5.980 1.00 25.01 121 LEU A CA 1
ATOM 722 C C . LEU A 1 121 ? 1.433 4.909 4.574 1.00 22.88 121 LEU A C 1
ATOM 723 O O . LEU A 1 121 ? 2.466 4.894 3.897 1.00 21.11 121 LEU A O 1
ATOM 728 N N . THR A 1 122 ? 0.272 5.397 4.151 1.00 20.53 122 THR A N 1
ATOM 729 C CA . THR A 1 122 ? 0.084 5.999 2.842 1.00 21.18 122 THR A CA 1
ATOM 730 C C . THR A 1 122 ? -0.670 7.302 3.029 1.00 24.04 122 THR A C 1
ATOM 731 O O . THR A 1 122 ? -1.695 7.328 3.716 1.00 23.46 122 THR A O 1
ATOM 735 N N . LEU A 1 123 ? -0.171 8.370 2.406 1.00 20.43 123 LEU A N 1
ATOM 736 C CA . LEU A 1 123 ? -0.773 9.691 2.512 1.00 20.50 123 LEU A CA 1
ATOM 737 C C . LEU A 1 123 ? -0.804 10.334 1.135 1.00 20.19 123 LEU A C 1
ATOM 738 O O . LEU A 1 123 ? 0.153 10.218 0.368 1.00 21.84 123 LEU A O 1
ATOM 743 N N . LYS A 1 124 ? -1.902 10.999 0.818 1.00 19.14 124 LYS A N 1
ATOM 744 C CA . LYS A 1 124 ? -1.946 11.917 -0.314 1.00 19.09 124 LYS A CA 1
ATOM 745 C C . LYS A 1 124 ? -2.160 13.303 0.264 1.00 22.19 124 LYS A C 1
ATOM 746 O O . LYS A 1 124 ? -3.153 13.538 0.970 1.00 21.48 124 LYS A O 1
ATOM 752 N N . LEU A 1 125 ? -1.224 14.204 -0.023 1.00 18.46 125 LEU A N 1
ATOM 753 C CA . LEU A 1 125 ? -1.163 15.520 0.588 1.00 20.87 125 LEU A CA 1
ATOM 754 C C . LEU A 1 125 ? -1.193 16.566 -0.510 1.00 21.47 125 LEU A C 1
ATOM 755 O O . LEU A 1 125 ? -0.434 16.464 -1.479 1.00 22.82 125 LEU A O 1
ATOM 760 N N . LEU A 1 126 ? -2.067 17.560 -0.366 1.00 20.38 126 LEU A N 1
ATOM 761 C CA . LEU A 1 126 ? -2.233 18.609 -1.361 1.00 20.17 126 LEU A CA 1
ATOM 762 C C . LEU A 1 126 ? -1.880 19.941 -0.731 1.00 22.55 126 LEU A C 1
ATOM 763 O O . LEU A 1 126 ? -2.231 20.196 0.423 1.00 22.73 126 LEU A O 1
ATOM 768 N N . CYS A 1 127 ? -1.203 20.794 -1.491 1.00 20.19 127 CYS A N 1
ATOM 769 C CA . CYS A 1 127 ? -1.092 22.189 -1.096 1.00 22.83 127 CYS A CA 1
ATOM 770 C C . CYS A 1 127 ? -2.389 22.878 -1.500 1.00 24.50 127 CYS A C 1
ATOM 771 O O . CYS A 1 127 ? -2.725 22.927 -2.687 1.00 24.20 127 CYS A O 1
ATOM 774 N N . THR A 1 128 ? -3.138 23.368 -0.520 1.00 25.33 128 THR A N 1
ATOM 775 C CA . THR A 1 128 ? -4.447 23.937 -0.797 1.00 26.52 128 THR A CA 1
ATOM 776 C C . THR A 1 128 ? -4.394 25.435 -1.054 1.00 28.94 128 THR A C 1
ATOM 777 O O . THR A 1 128 ? -5.441 26.039 -1.309 1.00 31.47 128 THR A O 1
ATOM 781 N N . THR A 1 129 ? -3.211 26.046 -0.984 1.00 25.19 129 THR A N 1
ATOM 782 C CA . THR A 1 129 ? -3.037 27.477 -1.205 1.00 28.64 129 THR A CA 1
ATOM 783 C C . THR A 1 129 ? -2.334 27.782 -2.523 1.00 33.07 129 THR A C 1
ATOM 784 O O . THR A 1 129 ? -1.986 28.942 -2.780 1.00 34.67 129 THR A O 1
ATOM 788 N N . GLY A 1 130 ? -2.110 26.775 -3.363 1.00 26.48 130 GLY A N 1
ATOM 789 C CA . GLY A 1 130 ? -1.458 27.003 -4.634 1.00 27.87 130 GLY A CA 1
ATOM 790 C C . GLY A 1 130 ? -0.195 26.184 -4.785 1.00 29.57 130 GLY A C 1
ATOM 791 O O . GLY A 1 130 ? -0.191 24.981 -4.507 1.00 34.14 130 GLY A O 1
ATOM 792 N N . LYS A 1 131 ? 0.878 26.819 -5.244 1.00 33.70 131 LYS A N 1
ATOM 793 C CA . LYS A 1 131 ? 2.159 26.142 -5.368 1.00 30.01 131 LYS A CA 1
ATOM 794 C C . LYS A 1 131 ? 2.842 26.104 -4.009 1.00 29.52 131 LYS A C 1
ATOM 795 O O . LYS A 1 131 ? 2.874 27.111 -3.294 1.00 27.71 131 LYS A O 1
ATOM 801 N N . LEU A 1 132 ? 3.368 24.941 -3.644 1.00 26.67 132 LEU A N 1
ATOM 802 C CA . LEU A 1 132 ? 4.104 24.832 -2.387 1.00 22.28 132 LEU A CA 1
ATOM 803 C C . LEU A 1 132 ? 5.411 25.613 -2.498 1.00 25.79 132 LEU A C 1
ATOM 804 O O . LEU A 1 132 ? 6.159 25.427 -3.463 1.00 27.12 132 LEU A O 1
ATOM 809 N N . PRO A 1 133 ? 5.714 26.502 -1.551 1.00 23.36 133 PRO A N 1
ATOM 810 C CA . PRO A 1 133 ? 6.899 27.358 -1.687 1.00 23.10 133 PRO A CA 1
ATOM 811 C C . PRO A 1 133 ? 8.206 26.692 -1.283 1.00 23.94 133 PRO A C 1
ATOM 812 O O . PRO A 1 133 ? 9.262 27.321 -1.385 1.00 23.18 133 PRO A O 1
ATOM 816 N N . VAL A 1 134 ? 8.160 25.445 -0.828 1.00 21.33 134 VAL A N 1
ATOM 817 C CA . VAL A 1 134 ? 9.353 24.673 -0.483 1.00 21.87 134 VAL A CA 1
ATOM 818 C C . VAL A 1 134 ? 9.229 23.331 -1.186 1.00 20.97 134 VAL A C 1
ATOM 819 O O . VAL A 1 134 ? 8.133 22.961 -1.638 1.00 22.95 134 VAL A O 1
ATOM 823 N N . PRO A 1 135 ? 10.331 22.597 -1.349 1.00 22.23 135 PRO A N 1
ATOM 824 C CA . PRO A 1 135 ? 10.224 21.261 -1.945 1.00 19.69 135 PRO A CA 1
ATOM 825 C C . PRO A 1 135 ? 9.442 20.320 -1.036 1.00 23.34 135 PRO A C 1
ATOM 826 O O . PRO A 1 135 ? 9.627 20.307 0.188 1.00 18.29 135 PRO A O 1
ATOM 830 N N . TRP A 1 136 ? 8.565 19.525 -1.651 1.00 18.66 136 TRP A N 1
ATOM 831 C CA . TRP A 1 136 ? 7.823 18.516 -0.903 1.00 18.42 136 TRP A CA 1
ATOM 832 C C . TRP A 1 136 ? 8.698 17.616 -0.040 1.00 18.94 136 TRP A C 1
ATOM 833 O O . TRP A 1 136 ? 8.291 17.322 1.099 1.00 16.61 136 TRP A O 1
ATOM 844 N N . PRO A 1 137 ? 9.856 17.127 -0.496 1.00 18.10 137 PRO A N 1
ATOM 845 C CA . PRO A 1 137 ? 10.670 16.273 0.386 1.00 17.74 137 PRO A CA 1
ATOM 846 C C . PRO A 1 137 ? 11.036 16.928 1.707 1.00 16.14 137 PRO A C 1
ATOM 847 O O . PRO A 1 137 ? 11.209 16.212 2.700 1.00 19.17 137 PRO A O 1
ATOM 851 N N . THR A 1 138 ? 11.158 18.260 1.768 1.00 16.02 138 THR A N 1
ATOM 852 C CA . THR A 1 138 ? 11.520 18.883 3.039 1.00 17.86 138 THR A CA 1
ATOM 853 C C . THR A 1 138 ? 10.406 18.785 4.070 1.00 17.24 138 THR A C 1
ATOM 854 O O . THR A 1 138 ? 10.663 19.026 5.253 1.00 16.34 138 THR A O 1
ATOM 858 N N . LEU A 1 139 ? 9.182 18.456 3.656 1.00 15.91 139 LEU A N 1
ATOM 859 C CA . LEU A 1 139 ? 8.062 18.344 4.584 1.00 16.48 139 LEU A CA 1
ATOM 860 C C . LEU A 1 139 ? 7.738 16.906 4.965 1.00 15.78 139 LEU A C 1
ATOM 861 O O . LEU A 1 139 ? 6.839 16.688 5.788 1.00 16.38 139 LEU A O 1
ATOM 866 N N . VAL A 1 140 ? 8.444 15.922 4.397 1.00 14.85 140 VAL A N 1
ATOM 867 C CA . VAL A 1 140 ? 8.085 14.517 4.622 1.00 14.93 140 VAL A CA 1
ATOM 868 C C . VAL A 1 140 ? 8.096 14.180 6.114 1.00 17.99 140 VAL A C 1
ATOM 869 O O . VAL A 1 140 ? 7.150 13.579 6.631 1.00 16.46 140 VAL A O 1
ATOM 873 N N . THR A 1 141 ? 9.149 14.594 6.831 1.00 14.84 141 THR A N 1
ATOM 874 C CA . THR A 1 141 ? 9.209 14.188 8.242 1.00 14.29 141 THR A CA 1
ATOM 875 C C . THR A 1 141 ? 8.134 14.873 9.063 1.00 16.39 141 THR A C 1
ATOM 876 O O . THR A 1 141 ? 7.695 14.334 10.100 1.00 16.90 141 THR A O 1
ATOM 880 N N . THR A 1 142 ? 7.759 16.080 8.661 1.00 15.03 142 THR A N 1
ATOM 881 C CA . THR A 1 142 ? 6.741 16.816 9.400 1.00 17.75 142 THR A CA 1
ATOM 882 C C . THR A 1 142 ? 5.359 16.213 9.180 1.00 16.18 142 THR A C 1
ATOM 883 O O . THR A 1 142 ? 4.583 16.041 10.131 1.00 17.65 142 THR A O 1
ATOM 887 N N . LEU A 1 143 ? 5.025 15.898 7.935 1.00 14.33 143 LEU A N 1
ATOM 888 C CA . LEU A 1 143 ? 3.703 15.353 7.598 1.00 15.78 143 LEU A CA 1
ATOM 889 C C . LEU A 1 143 ? 3.559 13.903 8.060 1.00 17.44 143 LEU A C 1
ATOM 890 O O . LEU A 1 143 ? 2.465 13.429 8.402 1.00 18.53 143 LEU A O 1
ATOM 914 N N . VAL A 1 145 ? 3.814 10.487 11.770 1.00 17.87 147 VAL A N 1
ATOM 915 C CA . VAL A 1 145 ? 2.892 9.740 12.628 1.00 17.19 147 VAL A CA 1
ATOM 916 C C . VAL A 1 145 ? 3.571 8.444 13.036 1.00 19.67 147 VAL A C 1
ATOM 917 O O . VAL A 1 145 ? 3.317 7.364 12.501 1.00 19.85 147 VAL A O 1
ATOM 921 N N . GLN A 1 146 ? 4.458 8.578 14.005 1.00 18.92 148 GLN A N 1
ATOM 922 C CA . GLN A 1 146 ? 5.294 7.459 14.402 1.00 21.36 148 GLN A CA 1
ATOM 923 C C . GLN A 1 146 ? 4.537 6.417 15.205 1.00 18.47 148 GLN A C 1
ATOM 924 O O . GLN A 1 146 ? 5.119 5.375 15.546 1.00 20.06 148 GLN A O 1
ATOM 930 N N . CYS A 1 147 ? 3.261 6.668 15.505 1.00 17.39 149 CYS A N 1
ATOM 931 C CA . CYS A 1 147 ? 2.420 5.660 16.135 1.00 20.42 149 CYS A CA 1
ATOM 932 C C . CYS A 1 147 ? 2.101 4.495 15.212 1.00 19.91 149 CYS A C 1
ATOM 933 O O . CYS A 1 147 ? 1.582 3.484 15.696 1.00 21.86 149 CYS A O 1
ATOM 936 N N . PHE A 1 148 ? 2.406 4.587 13.914 1.00 20.77 150 PHE A N 1
ATOM 937 C CA . PHE A 1 148 ? 2.174 3.466 13.009 1.00 18.58 150 PHE A CA 1
ATOM 938 C C . PHE A 1 148 ? 3.395 2.579 12.836 1.00 20.03 150 PHE A C 1
ATOM 939 O O . PHE A 1 148 ? 3.367 1.667 12.005 1.00 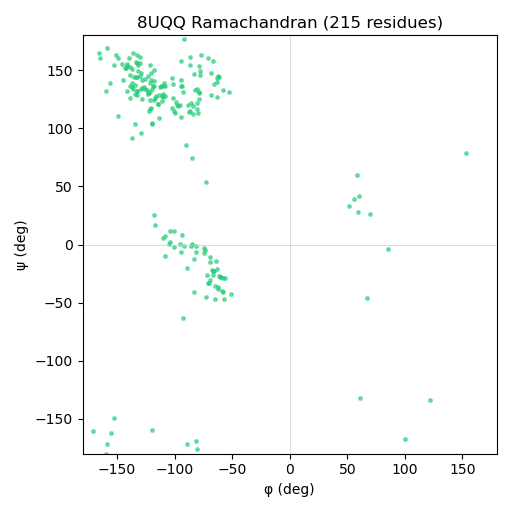20.49 150 PHE A O 1
ATOM 947 N N . ALA A 1 149 ? 4.447 2.803 13.615 1.00 18.35 151 ALA A N 1
ATOM 948 C CA . ALA A 1 149 ? 5.612 1.933 13.544 1.00 19.46 151 ALA A CA 1
ATOM 949 C C . ALA A 1 149 ? 5.234 0.511 13.935 1.00 22.51 151 ALA A C 1
ATOM 950 O O . ALA A 1 149 ? 4.374 0.288 14.792 1.00 24.36 151 ALA A O 1
ATOM 952 N N . ARG A 1 150 ? 5.866 -0.461 13.284 1.00 21.70 152 ARG A N 1
ATOM 953 C CA . ARG A 1 150 ? 5.753 -1.855 13.690 1.00 22.31 152 ARG A CA 1
ATOM 954 C C . ARG A 1 150 ? 6.832 -2.132 14.735 1.00 23.63 152 ARG A C 1
ATOM 955 O O . ARG A 1 150 ? 8.025 -2.111 14.425 1.00 22.24 152 ARG A O 1
ATOM 963 N N . TYR A 1 151 ? 6.430 -2.411 15.964 1.00 24.32 153 TYR A N 1
ATOM 964 C CA . TYR A 1 151 ? 7.366 -2.808 16.997 1.00 28.71 153 TYR A CA 1
ATOM 965 C C . TYR A 1 151 ? 7.313 -4.311 17.084 1.00 31.67 153 TYR A C 1
ATOM 966 O O . TYR A 1 151 ? 6.288 -4.853 17.245 1.00 31.52 153 TYR A O 1
ATOM 975 N N . PRO A 1 152 ? 8.453 -4.972 16.895 1.00 32.34 154 PRO 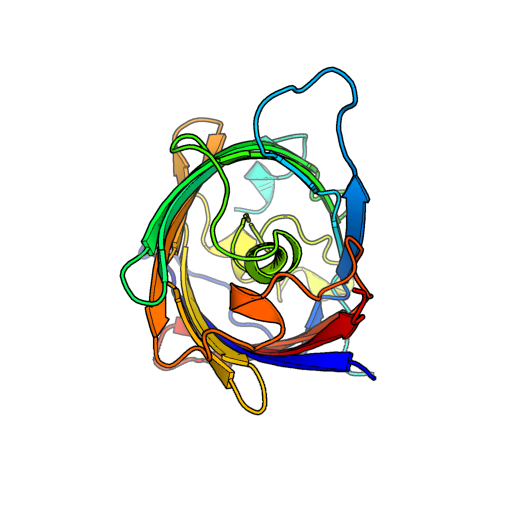A N 1
ATOM 976 C CA A PRO A 1 152 ? 8.502 -6.423 17.063 0.50 36.03 154 PRO A CA 1
ATOM 977 C CA B PRO A 1 152 ? 8.500 -6.424 17.063 0.50 36.03 154 PRO A CA 1
ATOM 978 C C . PRO A 1 152 ? 8.115 -6.800 18.482 1.00 34.53 154 PRO A C 1
ATOM 979 O O . PRO A 1 152 ? 8.176 -5.990 19.410 1.00 34.62 154 PRO A O 1
ATOM 986 N N . ASP A 1 153 ? 7.702 -8.053 18.637 1.00 42.49 155 ASP A N 1
ATOM 987 C CA . ASP A 1 153 ? 7.119 -8.469 19.889 1.00 43.05 155 ASP A CA 1
ATOM 988 C C . ASP A 1 153 ? 8.056 -8.264 21.045 1.00 40.44 155 ASP A C 1
ATOM 989 O O . ASP A 1 153 ? 7.667 -7.800 22.070 1.00 41.55 155 ASP A O 1
ATOM 994 N N . HIS A 1 154 ? 9.314 -8.548 20.864 1.00 37.97 156 HIS A N 1
ATOM 995 C CA . HIS A 1 154 ? 10.242 -8.321 21.948 1.00 40.50 156 HIS A CA 1
ATOM 996 C C . HIS A 1 154 ? 10.383 -6.824 22.344 1.00 42.84 156 HIS A C 1
ATOM 997 O O . HIS A 1 154 ? 10.967 -6.495 23.360 1.00 45.14 156 HIS A O 1
ATOM 1004 N N . MET A 1 155 ? 9.901 -5.932 21.501 1.00 36.55 157 MET A N 1
ATOM 1005 C CA . MET A 1 155 ? 10.032 -4.514 21.778 1.00 40.00 157 MET A CA 1
ATOM 1006 C C . MET A 1 155 ? 8.777 -3.732 22.135 1.00 37.03 157 MET A C 1
ATOM 1007 O O . MET A 1 155 ? 8.830 -2.568 22.341 1.00 32.32 157 MET A O 1
ATOM 1012 N N . LYS A 1 156 ? 7.671 -4.398 22.283 1.00 33.84 158 LYS A N 1
ATOM 1013 C CA . LYS A 1 156 ? 6.431 -3.706 22.486 1.00 37.65 158 LYS A CA 1
ATOM 1014 C C . LYS A 1 156 ? 6.405 -2.784 23.708 1.00 39.17 158 LYS A C 1
ATOM 1015 O O . LYS A 1 156 ? 5.698 -1.830 23.723 1.00 34.61 158 LYS A O 1
ATOM 1021 N N . GLN A 1 157 ? 7.171 -3.084 24.732 1.00 36.12 159 GLN A N 1
ATOM 1022 C CA . GLN A 1 157 ? 7.172 -2.246 25.888 1.00 34.97 159 GLN A CA 1
ATOM 1023 C C . GLN A 1 157 ? 7.899 -0.939 25.645 1.00 34.33 159 GLN A C 1
ATOM 1024 O O . GLN A 1 157 ? 7.970 -0.130 26.530 1.00 35.97 159 GLN A O 1
ATOM 1030 N N . HIS A 1 158 ? 8.498 -0.775 24.477 1.00 28.61 160 HIS A N 1
ATOM 1031 C CA . HIS A 1 158 ? 9.198 0.470 24.186 1.00 29.12 160 HIS A CA 1
ATOM 1032 C C . HIS A 1 158 ? 8.424 1.380 23.240 1.00 27.73 160 HIS A C 1
ATOM 1033 O O . HIS A 1 158 ? 8.986 2.371 22.770 1.00 27.04 160 HIS A O 1
ATOM 1040 N N . ASP A 1 159 ? 7.147 1.085 22.978 1.00 27.91 161 ASP A N 1
ATOM 1041 C CA . ASP A 1 159 ? 6.328 1.867 22.044 1.00 26.21 161 ASP A CA 1
ATOM 1042 C C . ASP A 1 159 ? 5.631 2.996 22.801 1.00 23.77 161 ASP A C 1
ATOM 1043 O O . ASP A 1 159 ? 4.473 2.880 23.206 1.00 24.22 161 ASP A O 1
ATOM 1048 N N . PHE A 1 160 ? 6.340 4.122 22.958 1.00 23.51 162 PHE A N 1
ATOM 1049 C CA . PHE A 1 160 ? 5.751 5.309 23.576 1.00 21.57 162 PHE A CA 1
ATOM 1050 C C . PHE A 1 160 ? 4.530 5.790 22.803 1.00 21.97 162 PHE A C 1
ATOM 1051 O O . PHE A 1 160 ? 3.536 6.232 23.400 1.00 22.11 162 PHE A O 1
ATOM 1059 N N . PHE A 1 161 ? 4.612 5.748 21.475 1.00 20.42 163 PHE A N 1
ATOM 1060 C CA . PHE A 1 161 ? 3.658 6.457 20.625 1.00 21.34 163 PHE A CA 1
ATOM 1061 C C . PHE A 1 161 ? 2.252 5.893 20.767 1.00 21.62 163 PHE A C 1
ATOM 1062 O O . PHE A 1 161 ? 1.280 6.647 20.899 1.00 22.84 163 PHE A O 1
ATOM 1070 N N . LYS A 1 162 ? 2.120 4.566 20.710 1.00 20.19 164 LYS A N 1
ATOM 1071 C CA . LYS A 1 162 ? 0.798 3.966 20.867 1.00 23.20 164 LYS A CA 1
ATOM 1072 C C . LYS A 1 162 ? 0.309 4.076 22.302 1.00 25.43 164 LYS A C 1
ATOM 1073 O O . LYS A 1 162 ? -0.894 4.212 22.531 1.00 26.89 164 LYS A O 1
ATOM 1079 N N . SER A 1 163 ? 1.218 4.025 23.277 1.00 24.05 165 SER A N 1
ATOM 1080 C CA . SER A 1 163 ? 0.788 4.084 24.670 1.00 24.75 165 SER A CA 1
ATOM 1081 C C . SER A 1 163 ? 0.164 5.430 25.029 1.00 22.41 165 SER A C 1
ATOM 1082 O O . SER A 1 163 ? -0.620 5.500 25.984 1.00 27.58 165 SER A O 1
ATOM 1085 N N . ALA A 1 164 ? 0.476 6.495 24.286 1.00 20.66 166 ALA A N 1
ATOM 1086 C CA . ALA A 1 164 ? -0.133 7.795 24.551 1.00 22.68 166 ALA A CA 1
ATOM 1087 C C . ALA A 1 164 ? -1.523 7.945 23.941 1.00 24.81 166 ALA A C 1
ATOM 1088 O O . ALA A 1 164 ? -2.190 8.955 24.196 1.00 22.86 166 ALA A O 1
ATOM 1090 N N . MET A 1 165 ? -1.974 6.978 23.146 1.00 25.17 167 MET A N 1
ATOM 1091 C CA . MET A 1 165 ? -3.265 7.074 22.478 1.00 23.28 167 MET A CA 1
ATOM 1092 C C . MET A 1 165 ? -4.371 6.559 23.394 1.00 24.82 167 MET A C 1
ATOM 1093 O O . MET A 1 165 ? -4.114 5.722 24.265 1.00 26.22 167 MET A O 1
ATOM 1098 N N . PRO A 1 166 ? -5.626 7.014 23.207 1.00 26.93 168 PRO A N 1
ATOM 1099 C CA . PRO A 1 166 ? -6.119 7.890 22.132 1.00 23.74 168 PRO A CA 1
ATOM 1100 C C . PRO A 1 166 ? -5.908 9.378 22.354 1.00 24.36 168 PRO A C 1
ATOM 1101 O O . PRO A 1 166 ? -6.077 10.143 21.401 1.00 23.29 168 PRO A O 1
ATOM 1105 N N . GLU A 1 167 ? -5.540 9.779 23.578 1.00 24.16 169 GLU A N 1
ATOM 1106 C CA . GLU A 1 167 ? -5.425 11.201 23.869 1.00 25.52 169 GLU A CA 1
ATOM 1107 C C . GLU A 1 167 ? -4.303 11.831 23.053 1.00 23.85 169 GLU A C 1
ATOM 1108 O O . GLU A 1 167 ? -4.391 13.004 22.674 1.00 23.31 169 GLU A O 1
ATOM 1114 N N . GLY A 1 168 ? -3.218 11.086 22.824 1.00 19.41 170 GLY A N 1
ATOM 1115 C CA . GLY A 1 168 ? -2.214 11.487 21.853 1.00 18.72 170 GLY A CA 1
ATOM 1116 C C . GLY A 1 168 ? -0.980 12.136 22.453 1.00 19.31 170 GLY A C 1
ATOM 1117 O O . GLY A 1 168 ? -0.713 12.096 23.661 1.00 20.41 170 GLY A O 1
ATOM 1118 N N . TYR A 1 169 ? -0.193 12.733 21.558 1.00 17.50 171 TYR A N 1
ATOM 1119 C CA . TYR A 1 169 ? 1.052 13.366 21.954 1.00 19.84 171 TYR A CA 1
ATOM 1120 C C . TYR A 1 169 ? 1.306 14.595 21.093 1.00 20.06 171 TYR A C 1
ATOM 1121 O O . TYR A 1 169 ? 0.821 14.718 19.964 1.00 19.26 171 TYR A O 1
ATOM 1130 N N . VAL A 1 170 ? 2.072 15.506 21.658 1.00 18.88 172 VAL A N 1
ATOM 1131 C CA . VAL A 1 170 ? 2.624 16.639 20.937 1.00 17.56 172 VAL A CA 1
ATOM 1132 C C . VAL A 1 170 ? 4.004 16.238 20.440 1.00 17.79 172 VAL A C 1
ATOM 1133 O O . VAL A 1 170 ? 4.813 15.688 21.195 1.00 21.01 172 VAL A O 1
ATOM 1137 N N . GLN A 1 171 ? 4.257 16.484 19.166 1.00 16.45 173 GLN A N 1
ATOM 1138 C CA . GLN A 1 171 ? 5.562 16.274 18.552 1.00 17.07 173 GLN A CA 1
ATOM 1139 C C . GLN A 1 171 ? 6.090 17.634 18.133 1.00 19.83 173 GLN A C 1
ATOM 1140 O O . GLN A 1 171 ? 5.450 18.332 17.342 1.00 20.21 173 GLN A O 1
ATOM 1146 N N . GLU A 1 172 ? 7.243 18.002 18.665 1.00 18.55 174 GLU A N 1
ATOM 1147 C CA . GLU A 1 172 ? 7.874 19.275 18.365 1.00 17.00 174 GLU A CA 1
ATOM 1148 C C . GLU A 1 172 ? 9.232 19.012 17.771 1.00 20.27 174 GLU A C 1
ATOM 1149 O O . GLU A 1 172 ? 9.944 18.086 18.213 1.00 17.43 174 GLU A O 1
ATOM 1155 N N . ARG A 1 173 ? 9.595 19.820 16.780 1.00 17.95 175 ARG A N 1
ATOM 1156 C CA . ARG A 1 173 ? 10.890 19.636 16.149 1.00 18.34 175 ARG A CA 1
ATOM 1157 C C . ARG A 1 173 ? 11.517 20.980 15.835 1.00 20.04 175 ARG A C 1
ATOM 1158 O O . ARG A 1 173 ? 10.827 21.984 15.630 1.00 18.85 175 ARG A O 1
ATOM 1166 N N . THR A 1 174 ? 12.845 20.969 15.790 1.00 18.27 176 THR A N 1
ATOM 1167 C CA . THR A 1 174 ? 13.605 21.960 15.043 1.00 19.28 176 THR A CA 1
ATOM 1168 C C . THR A 1 174 ? 14.416 21.205 14.001 1.00 18.55 176 THR A C 1
ATOM 1169 O O . THR A 1 174 ? 15.032 20.183 14.312 1.00 21.25 176 THR A O 1
ATOM 1173 N N . ILE A 1 175 ? 14.397 21.699 12.772 1.00 17.41 177 ILE A N 1
ATOM 1174 C CA . ILE A 1 175 ? 15.073 21.075 11.645 1.00 16.70 177 ILE A CA 1
ATOM 1175 C C . ILE A 1 175 ? 16.032 22.117 11.093 1.00 20.78 177 ILE A C 1
ATOM 1176 O O . ILE A 1 175 ? 15.596 23.155 10.584 1.00 19.84 177 ILE A O 1
ATOM 1181 N N . PHE A 1 176 ? 17.328 21.847 11.188 1.00 19.82 178 PHE A N 1
ATOM 1182 C CA . PHE A 1 176 ? 18.354 22.762 10.690 1.00 18.15 178 PHE A CA 1
ATOM 1183 C C . PHE A 1 176 ? 18.832 22.276 9.327 1.00 21.62 178 PHE A C 1
ATOM 1184 O O . PHE A 1 176 ? 19.450 21.212 9.223 1.00 20.78 178 PHE A O 1
ATOM 1192 N N . PHE A 1 177 ? 18.548 23.050 8.283 1.00 22.46 179 PHE A N 1
ATOM 1193 C CA . PHE A 1 177 ? 19.076 22.744 6.964 1.00 22.99 179 PHE A CA 1
ATOM 1194 C C . PHE A 1 177 ? 20.480 23.326 6.851 1.00 24.33 179 PHE A C 1
ATOM 1195 O O . PHE A 1 177 ? 20.664 24.537 6.997 1.00 25.34 179 PHE A O 1
ATOM 1203 N N . LYS A 1 178 ? 21.465 22.457 6.625 1.00 24.89 1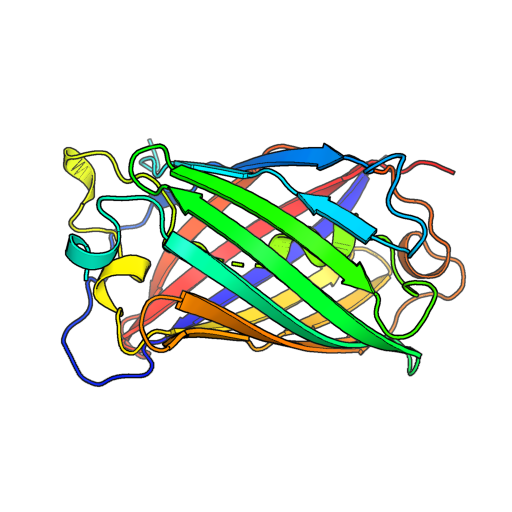80 LYS A N 1
ATOM 1204 C CA . LYS A 1 178 ? 22.861 22.872 6.570 1.00 30.69 180 LYS A CA 1
ATOM 1205 C C . LYS A 1 178 ? 23.058 24.017 5.579 1.00 30.02 180 LYS A C 1
ATOM 1206 O O . LYS A 1 178 ? 22.590 23.956 4.437 1.00 25.88 180 LYS A O 1
ATOM 1212 N N . ASP A 1 179 ? 23.764 25.061 6.029 1.00 30.40 181 ASP A N 1
ATOM 1213 C CA . ASP A 1 179 ? 24.063 26.236 5.212 1.00 32.76 181 ASP A CA 1
ATOM 1214 C C . ASP A 1 179 ? 22.790 26.926 4.718 1.00 31.67 181 ASP A C 1
ATOM 1215 O O . ASP A 1 179 ? 22.788 27.566 3.665 1.00 33.64 181 ASP A O 1
ATOM 1220 N N . ASP A 1 180 ? 21.697 26.806 5.465 1.00 27.37 182 ASP A N 1
ATOM 1221 C CA . ASP A 1 180 ? 20.419 27.363 5.033 1.00 24.24 182 ASP A CA 1
ATOM 1222 C C . ASP A 1 180 ? 19.577 27.617 6.283 1.00 27.72 182 ASP A C 1
ATOM 1223 O O . ASP A 1 180 ? 20.114 27.702 7.391 1.00 26.97 182 ASP A O 1
ATOM 1228 N N . GLY A 1 181 ? 18.267 27.772 6.097 1.00 27.01 183 GLY A N 1
ATOM 1229 C CA . GLY A 1 181 ? 17.372 28.128 7.177 1.00 24.06 183 GLY A CA 1
ATOM 1230 C C . GLY A 1 181 ? 16.967 26.941 8.030 1.00 20.96 183 GLY A C 1
ATOM 1231 O O . GLY A 1 181 ? 17.525 25.846 7.943 1.00 21.84 183 GLY A O 1
ATOM 1232 N N . ASN A 1 182 ? 15.974 27.177 8.892 1.00 21.67 184 ASN A N 1
ATOM 1233 C CA . ASN A 1 182 ? 15.479 26.125 9.776 1.00 20.77 184 ASN A CA 1
ATOM 1234 C C . ASN A 1 182 ? 13.955 26.147 9.841 1.00 20.48 184 ASN A C 1
ATOM 1235 O O . ASN A 1 182 ? 13.317 27.191 9.669 1.00 20.25 184 ASN A O 1
ATOM 1240 N N . TYR A 1 183 ? 13.382 24.964 10.071 1.00 17.79 185 TYR A N 1
ATOM 1241 C CA . TYR A 1 183 ? 11.969 24.804 10.384 1.00 18.62 185 TYR A CA 1
ATOM 1242 C C . TYR A 1 183 ? 11.801 24.582 11.881 1.00 19.76 185 TYR A C 1
ATOM 1243 O O . TYR A 1 183 ? 12.584 23.865 12.503 1.00 20.75 185 TYR A O 1
ATOM 1252 N N . LYS A 1 184 ? 10.743 25.136 12.444 1.00 16.84 186 LYS A N 1
ATOM 1253 C CA . LYS A 1 184 ? 10.286 24.769 13.778 1.00 19.88 186 LYS A CA 1
ATOM 1254 C C . LYS A 1 184 ? 8.847 24.305 13.648 1.00 20.31 186 LYS A C 1
ATOM 1255 O O . LYS A 1 184 ? 8.025 24.979 13.010 1.00 19.63 186 LYS A O 1
ATOM 1261 N N . THR A 1 185 ? 8.547 23.139 14.204 1.00 17.85 187 THR A N 1
ATOM 1262 C CA . THR A 1 185 ? 7.229 22.561 14.029 1.00 15.97 187 THR A CA 1
ATOM 1263 C C . THR A 1 185 ? 6.661 22.164 15.376 1.00 18.63 187 THR A C 1
ATOM 1264 O O . THR A 1 185 ? 7.399 21.768 16.289 1.00 19.10 187 THR A O 1
ATOM 1268 N N . ARG A 1 186 ? 5.335 22.266 15.478 1.00 17.61 188 ARG A N 1
ATOM 1269 C CA A ARG A 1 186 ? 4.592 21.725 16.610 0.50 17.34 188 ARG A CA 1
ATOM 1270 C CA B ARG A 1 186 ? 4.591 21.725 16.611 0.50 17.22 188 ARG A CA 1
ATOM 1271 C C . ARG A 1 186 ? 3.351 21.032 16.072 1.00 19.10 188 ARG A C 1
ATOM 1272 O O . ARG A 1 186 ? 2.563 21.645 15.345 1.00 20.47 188 ARG A O 1
ATOM 1287 N N . ALA A 1 187 ? 3.177 19.760 16.424 1.00 16.57 189 ALA A N 1
ATOM 1288 C CA . ALA A 1 187 ? 2.075 18.953 15.930 1.00 16.46 189 ALA A CA 1
ATOM 1289 C C . ALA A 1 187 ? 1.380 18.271 17.095 1.00 18.39 189 ALA A C 1
ATOM 1290 O O . ALA A 1 187 ? 2.014 17.911 18.089 1.00 18.93 189 ALA A O 1
ATOM 1292 N N . GLU A 1 188 ? 0.071 18.120 16.980 1.00 19.72 190 GLU A N 1
ATOM 1293 C CA . GLU A 1 188 ? -0.691 17.274 17.882 1.00 17.37 190 GLU A CA 1
ATOM 1294 C C . GLU A 1 188 ? -1.147 16.073 17.087 1.00 19.17 190 GLU A C 1
ATOM 1295 O O . GLU A 1 188 ? -1.729 16.220 16.004 1.00 19.07 190 GLU A O 1
ATOM 1301 N N . VAL A 1 189 ? -0.848 14.890 17.610 1.00 19.76 191 VAL A N 1
ATOM 1302 C CA . VAL A 1 189 ? -1.173 13.633 16.964 1.00 18.50 191 VAL A CA 1
ATOM 1303 C C . VAL A 1 189 ? -2.064 12.874 17.927 1.00 20.19 191 VAL A C 1
ATOM 1304 O O . VAL A 1 189 ? -1.638 12.543 19.047 1.00 18.72 191 VAL A O 1
ATOM 1308 N N . LYS A 1 190 ? -3.299 12.616 17.508 1.00 18.71 192 LYS A N 1
ATOM 1309 C CA . LYS A 1 190 ? -4.264 12.062 18.453 1.00 19.61 192 LYS A CA 1
ATOM 1310 C C . LYS A 1 190 ? -5.453 11.508 17.691 1.00 18.64 192 LYS A C 1
ATOM 1311 O O . LYS A 1 190 ? -5.684 11.860 16.538 1.00 20.22 192 LYS A O 1
ATOM 1317 N N . PHE A 1 191 ? -6.212 10.633 18.350 1.00 19.43 193 PHE A N 1
ATOM 1318 C CA . PHE A 1 191 ? -7.431 10.126 17.739 1.00 22.02 193 PHE A CA 1
ATOM 1319 C C . PHE A 1 191 ? -8.551 11.132 17.943 1.00 24.61 193 PHE A C 1
ATOM 1320 O O . PHE A 1 191 ? -8.725 11.671 19.040 1.00 24.82 193 PHE A O 1
ATOM 1328 N N . GLU A 1 192 ? -9.275 11.417 16.868 1.00 21.49 194 GLU A N 1
ATOM 1329 C CA . GLU A 1 192 ? -10.548 12.111 16.927 1.00 23.95 194 GLU A CA 1
ATOM 1330 C C . GLU A 1 192 ? -11.547 11.124 16.335 1.00 27.23 194 GLU A C 1
ATOM 1331 O O . GLU A 1 192 ? -11.534 10.855 15.124 1.00 24.21 194 GLU A O 1
ATOM 1337 N N . GLY A 1 193 ? -12.334 10.506 17.205 1.00 28.99 195 GLY A N 1
ATOM 1338 C CA . GLY A 1 193 ? -13.175 9.415 16.750 1.00 30.48 195 GLY A CA 1
ATOM 1339 C C . GLY A 1 193 ? -12.330 8.284 16.201 1.00 26.63 195 GLY A C 1
ATOM 1340 O O . GLY A 1 193 ? -11.358 7.840 16.826 1.00 28.89 195 GLY A O 1
ATOM 1341 N N . ASP A 1 194 ? -12.695 7.796 15.017 1.00 25.55 196 ASP A N 1
ATOM 1342 C CA . ASP A 1 194 ? -11.957 6.688 14.427 1.00 24.12 196 ASP A CA 1
ATOM 1343 C C . ASP A 1 194 ? -10.731 7.144 13.651 1.00 24.96 196 ASP A C 1
ATOM 1344 O O . ASP A 1 194 ? -10.024 6.295 13.100 1.00 24.69 196 ASP A O 1
ATOM 1349 N N . THR A 1 195 ? -10.449 8.441 13.595 1.00 22.23 197 THR A N 1
ATOM 1350 C CA . THR A 1 195 ? -9.438 8.956 12.683 1.00 20.69 197 THR A CA 1
ATOM 1351 C C . THR A 1 195 ? -8.228 9.426 13.475 1.00 20.14 197 THR A C 1
ATOM 1352 O O . THR A 1 195 ? -8.370 10.190 14.431 1.00 22.47 197 THR A O 1
ATOM 1356 N N . LEU A 1 196 ? -7.041 8.978 13.070 1.00 18.88 198 LEU A N 1
ATOM 1357 C CA . LEU A 1 196 ? -5.805 9.521 13.618 1.00 20.71 198 LEU A CA 1
ATOM 1358 C C . LEU A 1 196 ? -5.504 10.843 12.913 1.00 19.35 198 LEU A C 1
ATOM 1359 O O . LEU A 1 196 ? -5.357 10.881 11.684 1.00 19.21 198 LEU A O 1
ATOM 1364 N N . VAL A 1 197 ? -5.396 11.924 13.679 1.00 18.94 199 VAL A N 1
ATOM 1365 C CA . VAL A 1 197 ? -5.190 13.255 13.130 1.00 18.61 199 VAL A CA 1
ATOM 1366 C C . VAL A 1 197 ? -3.797 13.739 13.509 1.00 22.01 199 VAL A C 1
ATOM 1367 O O . VAL A 1 197 ? -3.357 13.557 14.652 1.00 22.06 199 VAL A O 1
ATOM 1371 N N . ASN A 1 198 ? -3.107 14.346 12.538 1.00 17.90 200 ASN A N 1
ATOM 1372 C CA . ASN A 1 198 ? -1.818 15.015 12.719 1.00 16.35 200 ASN A CA 1
ATOM 1373 C C . ASN A 1 198 ? -2.018 16.476 12.318 1.00 19.26 200 ASN A C 1
ATOM 1374 O O . ASN A 1 198 ? -2.077 16.783 11.120 1.00 20.12 200 ASN A O 1
ATOM 1379 N N . ARG A 1 199 ? -2.125 17.380 13.303 1.00 19.00 201 ARG A N 1
ATOM 1380 C CA . ARG A 1 199 ? -2.350 18.807 13.037 1.00 17.97 201 ARG A CA 1
ATOM 1381 C C . ARG A 1 199 ? -1.104 19.590 13.413 1.00 17.93 201 ARG A C 1
ATOM 1382 O O . ARG A 1 199 ? -0.680 19.547 14.569 1.00 17.10 201 ARG A O 1
ATOM 1390 N N . ILE A 1 200 ? -0.561 20.346 12.456 1.00 17.54 202 ILE A N 1
ATOM 1391 C CA . ILE A 1 200 ? 0.801 20.860 12.517 1.00 17.85 202 ILE A CA 1
ATOM 1392 C C . ILE A 1 200 ? 0.800 22.359 12.262 1.00 18.98 202 ILE A C 1
ATOM 1393 O O . ILE A 1 200 ? 0.077 22.858 11.387 1.00 19.80 202 ILE A O 1
ATOM 1398 N N . GLU A 1 201 ? 1.653 23.065 12.991 1.00 18.82 203 GLU A N 1
ATOM 1399 C CA . GLU A 1 201 ? 2.075 24.410 12.628 1.00 18.96 203 GLU A CA 1
ATOM 1400 C C . GLU A 1 201 ? 3.580 24.416 12.384 1.00 20.39 203 GLU A C 1
ATOM 1401 O O . GLU A 1 201 ? 4.352 23.832 13.156 1.00 19.61 203 GLU A O 1
ATOM 1404 N N . LEU A 1 202 ? 3.995 25.090 11.312 1.00 18.94 204 LEU A N 1
ATOM 1405 C CA . LEU A 1 202 ? 5.381 25.100 10.872 1.00 21.15 204 LEU A CA 1
ATOM 1406 C C . LEU A 1 202 ? 5.814 26.527 10.579 1.00 22.35 204 LEU A C 1
ATOM 1407 O O . LEU A 1 202 ? 5.131 27.256 9.847 1.00 21.65 204 LEU A O 1
ATOM 1412 N N . LYS A 1 203 ? 6.972 26.903 11.108 1.00 18.68 205 LYS A N 1
ATOM 1413 C CA . LYS A 1 203 ? 7.554 28.213 10.851 1.00 18.65 205 LYS A CA 1
ATOM 1414 C C . LYS A 1 203 ? 8.984 28.023 10.383 1.00 22.61 205 LYS A C 1
ATOM 1415 O O . LYS A 1 203 ? 9.779 27.380 11.066 1.00 19.39 205 LYS A O 1
ATOM 1421 N N . GLY A 1 204 ? 9.313 28.582 9.237 1.00 22.46 206 GLY A N 1
ATOM 1422 C CA . GLY A 1 204 ? 10.644 28.465 8.669 1.00 22.73 206 GLY A CA 1
ATOM 1423 C C . GLY A 1 204 ? 11.241 29.849 8.546 1.00 23.51 206 GLY A C 1
ATOM 1424 O O . GLY A 1 204 ? 10.552 30.797 8.156 1.00 22.78 206 GLY A O 1
ATOM 1425 N N . ILE A 1 205 ? 12.515 29.973 8.916 1.00 24.01 207 ILE A N 1
ATOM 1426 C CA . ILE A 1 205 ? 13.194 31.259 8.851 1.00 26.27 207 ILE A CA 1
ATOM 1427 C C . ILE A 1 205 ? 14.621 31.094 8.352 1.00 27.80 207 ILE A C 1
ATOM 1428 O O . ILE A 1 205 ? 15.213 30.008 8.402 1.00 24.93 207 ILE A O 1
ATOM 1433 N N . ASP A 1 206 ? 15.168 32.216 7.872 1.00 26.33 208 ASP A N 1
ATOM 1434 C CA . ASP A 1 206 ? 16.581 32.348 7.526 1.00 29.99 208 ASP A CA 1
ATOM 1435 C C . ASP A 1 206 ? 16.961 31.538 6.293 1.00 30.43 208 ASP A C 1
ATOM 1436 O O . ASP A 1 206 ? 18.119 31.152 6.141 1.00 29.50 208 ASP A O 1
ATOM 1441 N N . PHE A 1 207 ? 16.012 31.268 5.402 1.00 26.00 209 PHE A N 1
ATOM 1442 C CA . PHE A 1 207 ? 16.343 30.524 4.196 1.00 23.55 209 PHE A CA 1
ATOM 1443 C C . PHE A 1 207 ? 16.917 31.454 3.140 1.00 29.28 209 PHE A C 1
ATOM 1444 O O . PHE A 1 207 ? 16.534 32.623 3.042 1.00 31.81 209 PHE A O 1
ATOM 1452 N N . LYS A 1 208 ? 17.839 30.907 2.355 1.00 27.85 210 LYS A N 1
ATOM 1453 C CA . LYS A 1 208 ? 18.427 31.623 1.228 1.00 27.71 210 LYS A CA 1
ATOM 1454 C C . LYS A 1 208 ? 17.485 31.613 0.030 1.00 35.60 210 LYS A C 1
ATOM 1455 O O . LYS A 1 208 ? 17.000 30.555 -0.383 1.00 33.89 210 LYS A O 1
ATOM 1461 N N . GLU A 1 209 ? 17.248 32.795 -0.549 1.00 36.36 211 GLU A N 1
ATOM 1462 C CA . GLU A 1 209 ? 16.371 32.848 -1.713 1.00 39.29 211 GLU A CA 1
ATOM 1463 C C . GLU A 1 209 ? 16.936 32.017 -2.856 1.00 39.53 211 GLU A C 1
ATOM 1464 O O . GLU A 1 209 ? 16.170 31.480 -3.665 1.00 43.78 211 GLU A O 1
ATOM 1466 N N . ASP A 1 210 ? 18.265 31.853 -2.902 1.00 44.03 212 ASP A N 1
ATOM 1467 C CA . ASP A 1 210 ? 18.958 31.098 -3.943 1.00 46.61 212 ASP A CA 1
ATOM 1468 C C . ASP A 1 210 ? 19.250 29.648 -3.564 1.00 45.44 212 ASP A C 1
ATOM 1469 O O . ASP A 1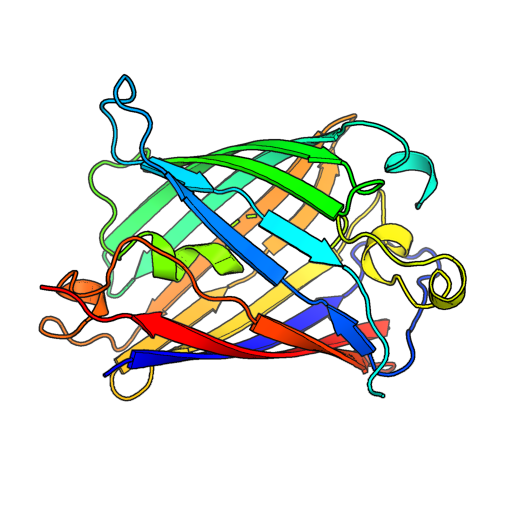 210 ? 19.832 28.923 -4.375 1.00 46.56 212 ASP A O 1
ATOM 1471 N N . GLY A 1 211 ? 18.861 29.206 -2.370 1.00 37.66 213 GLY A N 1
ATOM 1472 C CA . GLY A 1 211 ? 19.314 27.935 -1.857 1.00 37.03 213 GLY A CA 1
ATOM 1473 C C . GLY A 1 211 ? 18.540 26.772 -2.425 1.00 29.34 213 GLY A C 1
ATOM 1474 O O . GLY A 1 211 ? 17.667 26.913 -3.282 1.00 30.83 213 GLY A O 1
ATOM 1475 N N . ASN A 1 212 ? 18.874 25.585 -1.903 1.00 28.33 214 ASN A N 1
ATOM 1476 C CA . ASN A 1 212 ? 18.244 24.361 -2.367 1.00 27.84 214 ASN A CA 1
ATOM 1477 C C . ASN A 1 212 ? 16.771 24.299 -2.001 1.00 31.37 214 ASN A C 1
ATOM 1478 O O . ASN A 1 212 ? 16.014 23.569 -2.649 1.00 26.62 214 ASN A O 1
ATOM 1483 N N . ILE A 1 213 ? 16.342 25.050 -0.992 1.00 28.30 215 ILE A N 1
ATOM 1484 C CA . ILE A 1 213 ? 14.970 24.915 -0.520 1.00 24.13 215 ILE A CA 1
ATOM 1485 C C . ILE A 1 213 ? 14.071 25.919 -1.232 1.00 28.43 215 ILE A C 1
ATOM 1486 O O . ILE A 1 213 ? 13.174 25.528 -1.988 1.00 25.11 215 ILE A O 1
ATOM 1491 N N . LEU A 1 214 ? 14.326 27.218 -1.035 1.00 27.62 216 LEU A N 1
ATOM 1492 C CA . LEU A 1 214 ? 13.528 28.225 -1.729 1.00 24.09 216 LEU A CA 1
ATOM 1493 C C . LEU A 1 214 ? 13.769 28.199 -3.231 1.00 30.86 216 LEU A C 1
ATOM 1494 O O . LEU A 1 214 ? 12.891 28.600 -4.002 1.00 33.91 216 LEU A O 1
ATOM 1499 N N . GLY A 1 215 ? 14.936 27.746 -3.663 1.00 28.64 217 GLY A N 1
ATOM 1500 C CA . GLY A 1 215 ? 15.200 27.589 -5.075 1.00 30.99 217 GLY A CA 1
ATOM 1501 C C . GLY A 1 215 ? 14.754 26.281 -5.693 1.00 32.42 217 GLY A C 1
ATOM 1502 O O . GLY A 1 215 ? 14.938 26.094 -6.901 1.00 33.85 217 GLY A O 1
ATOM 1503 N N . HIS A 1 216 ? 14.181 25.362 -4.909 1.00 30.71 218 HIS A N 1
ATOM 1504 C CA . HIS A 1 216 ? 13.605 24.121 -5.433 1.00 28.02 218 HIS A CA 1
ATOM 1505 C C . HIS A 1 216 ? 14.646 23.301 -6.198 1.00 30.20 218 HIS A C 1
ATOM 1506 O O . HIS A 1 216 ? 14.499 23.001 -7.385 1.00 30.52 218 HIS A O 1
ATOM 1513 N N . LYS A 1 217 ? 15.703 22.928 -5.482 1.00 27.76 219 LYS A N 1
ATOM 1514 C CA . LYS A 1 217 ? 16.833 22.204 -6.054 1.00 28.85 219 LYS A CA 1
ATOM 1515 C C . LYS A 1 217 ? 17.014 20.824 -5.428 1.00 31.04 21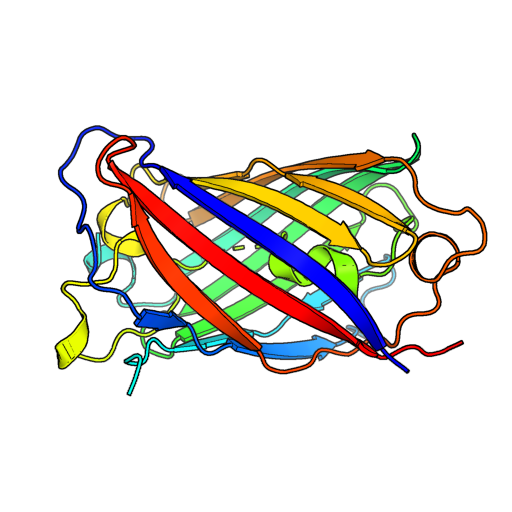9 LYS A C 1
ATOM 1516 O O . LYS A 1 217 ? 18.118 20.278 -5.425 1.00 29.68 219 LYS A O 1
ATOM 1522 N N . LEU A 1 218 ? 15.942 20.241 -4.904 1.00 26.05 220 LEU A N 1
ATOM 1523 C CA . LEU A 1 218 ? 15.994 18.921 -4.294 1.00 25.26 220 LEU A CA 1
ATOM 1524 C C . LEU A 1 218 ? 15.287 17.908 -5.179 1.00 26.88 220 LEU A C 1
ATOM 1525 O O . LEU A 1 218 ? 14.213 18.181 -5.722 1.00 29.09 220 LEU A O 1
ATOM 1530 N N . GLU A 1 219 ? 15.909 16.749 -5.325 1.00 26.12 221 GLU A N 1
ATOM 1531 C CA . GLU A 1 219 ? 15.310 15.647 -6.053 1.00 26.28 221 GLU A CA 1
ATOM 1532 C C . GLU A 1 219 ? 14.011 15.220 -5.380 1.00 24.71 221 GLU A C 1
ATOM 1533 O O . GLU A 1 219 ? 13.885 15.274 -4.151 1.00 24.27 221 GLU A O 1
ATOM 1539 N N . TYR A 1 220 ? 13.031 14.825 -6.194 1.00 24.33 222 TYR A N 1
ATOM 1540 C CA . TYR A 1 220 ? 11.758 14.319 -5.673 1.00 22.62 222 TYR A CA 1
ATOM 1541 C C . TYR A 1 220 ? 11.914 12.828 -5.368 1.00 26.37 222 TYR A C 1
ATOM 1542 O O . TYR A 1 220 ? 11.451 11.943 -6.091 1.00 24.79 222 TYR A O 1
ATOM 1551 N N . ASN A 1 221 ? 12.619 12.552 -4.280 1.00 24.31 223 ASN A N 1
ATOM 1552 C CA . ASN A 1 221 ? 12.739 11.184 -3.795 1.00 22.43 223 ASN A CA 1
ATOM 1553 C C . ASN A 1 221 ? 13.109 11.267 -2.325 1.00 23.57 223 ASN A C 1
ATOM 1554 O O . ASN A 1 221 ? 13.127 12.357 -1.745 1.00 22.59 223 ASN A O 1
ATOM 1559 N N . TYR A 1 222 ? 13.434 10.122 -1.727 1.00 21.99 224 TYR A N 1
ATOM 1560 C CA . TYR A 1 222 ? 13.688 10.091 -0.294 1.00 21.94 224 TYR A CA 1
ATOM 1561 C C . TYR A 1 222 ? 14.579 8.907 0.040 1.00 23.12 224 TYR A C 1
ATOM 1562 O O . TYR A 1 222 ? 14.386 7.810 -0.488 1.00 23.19 224 TYR A O 1
ATOM 1571 N N . ASN A 1 223 ? 15.535 9.139 0.931 1.00 20.17 225 ASN A N 1
ATOM 1572 C CA . ASN A 1 223 ? 16.463 8.106 1.361 1.00 23.31 225 ASN A CA 1
ATOM 1573 C C . ASN A 1 223 ? 15.913 7.402 2.599 1.00 23.17 225 ASN A C 1
ATOM 1574 O O . ASN A 1 223 ? 14.859 7.763 3.125 1.00 23.88 225 ASN A O 1
ATOM 1579 N N . SER A 1 224 ? 16.629 6.384 3.068 1.00 22.96 226 SER A N 1
ATOM 1580 C CA . SER A 1 224 ? 16.227 5.630 4.247 1.00 22.65 226 SER A CA 1
ATOM 1581 C C . SER A 1 224 ? 17.044 6.088 5.440 1.00 24.40 226 SER A C 1
ATOM 1582 O O . SER A 1 224 ? 18.254 6.317 5.329 1.00 24.62 226 SER A O 1
ATOM 1585 N N . HIS A 1 225 ? 16.378 6.231 6.579 1.00 23.35 227 HIS A N 1
ATOM 1586 C CA . HIS A 1 225 ? 17.017 6.843 7.733 1.00 21.61 227 HIS A CA 1
ATOM 1587 C C . HIS A 1 225 ? 16.637 6.071 8.987 1.00 21.76 227 HIS A C 1
ATOM 1588 O O . HIS A 1 225 ? 15.566 5.477 9.050 1.00 23.46 227 HIS A O 1
ATOM 1595 N N . ASN A 1 226 ? 17.506 6.113 9.994 1.00 23.78 228 ASN A N 1
ATOM 1596 C CA . ASN A 1 226 ? 17.207 5.581 11.321 1.00 22.28 228 ASN A CA 1
ATOM 1597 C C . ASN A 1 226 ? 17.012 6.733 12.298 1.00 27.32 228 ASN A C 1
ATOM 1598 O O . ASN A 1 226 ? 17.873 7.613 12.407 1.00 25.52 228 ASN A O 1
ATOM 1603 N N . VAL A 1 227 ? 15.893 6.718 13.013 1.00 21.16 229 VAL A N 1
ATOM 1604 C CA . VAL A 1 227 ? 15.537 7.746 13.982 1.00 19.58 229 VAL A CA 1
ATOM 1605 C C . VAL A 1 227 ? 15.949 7.252 15.362 1.00 21.88 229 VAL A C 1
ATOM 1606 O O . VAL A 1 227 ? 15.425 6.228 15.825 1.00 20.40 229 VAL A O 1
ATOM 1610 N N . TYR A 1 228 ? 16.850 7.982 16.043 1.00 20.83 230 TYR A N 1
ATOM 1611 C CA . TYR A 1 228 ? 17.333 7.546 17.349 1.00 19.55 230 TYR A CA 1
ATOM 1612 C C . TYR A 1 228 ? 16.416 8.091 18.438 1.00 21.53 230 TYR A C 1
ATOM 1613 O O . TYR A 1 228 ? 16.302 9.312 18.591 1.00 22.34 230 TYR A O 1
ATOM 1622 N N . ILE A 1 229 ? 15.802 7.183 19.213 1.00 20.09 231 ILE A N 1
ATOM 1623 C CA . ILE A 1 229 ? 14.799 7.498 20.231 1.00 21.30 231 ILE A CA 1
ATOM 1624 C C . ILE A 1 229 ? 15.361 7.170 21.611 1.00 20.20 231 ILE A C 1
ATOM 1625 O O . ILE A 1 229 ? 15.856 6.052 21.838 1.00 23.15 231 ILE A O 1
ATOM 1630 N N . THR A 1 230 ? 15.278 8.146 22.525 1.00 23.13 232 THR A N 1
ATOM 1631 C CA . THR A 1 230 ? 15.607 7.965 23.940 1.00 23.20 232 THR A CA 1
ATOM 1632 C C . THR A 1 230 ? 14.504 8.557 24.806 1.00 22.82 232 THR A C 1
ATOM 1633 O O . THR A 1 230 ? 13.765 9.447 24.387 1.00 25.15 232 THR A O 1
ATOM 1637 N N . ALA A 1 231 ? 14.403 8.068 26.034 1.00 23.94 233 ALA A N 1
ATOM 1638 C CA . ALA A 1 231 ? 13.372 8.563 26.932 1.00 25.91 233 ALA A CA 1
ATOM 1639 C C . ALA A 1 231 ? 13.776 9.901 27.543 1.00 33.03 233 ALA A C 1
ATOM 1640 O O . ALA A 1 231 ? 14.962 10.206 27.697 1.00 31.91 233 ALA A O 1
ATOM 1642 N N . ASP A 1 232 ? 12.764 10.693 27.910 1.00 32.88 234 ASP A N 1
ATOM 1643 C CA . ASP A 1 232 ? 12.920 11.969 28.613 1.00 31.20 234 ASP A CA 1
ATOM 1644 C C . ASP A 1 232 ? 11.973 11.911 29.814 1.00 32.74 234 ASP A C 1
ATOM 1645 O O . ASP A 1 232 ? 10.775 12.192 29.686 1.00 34.93 234 ASP A O 1
ATOM 1650 N N . LYS A 1 233 ? 12.508 11.535 30.981 1.00 34.94 235 LYS A N 1
ATOM 1651 C CA . LYS A 1 233 ? 11.642 11.329 32.138 1.00 37.19 235 LYS A CA 1
ATOM 1652 C C . LYS A 1 233 ? 11.075 12.642 32.660 1.00 33.63 235 LYS A C 1
ATOM 1653 O O . LYS A 1 233 ? 9.943 12.672 33.153 1.00 37.78 235 LYS A O 1
ATOM 1659 N N . GLN A 1 234 ? 11.838 13.733 32.565 1.00 39.64 236 GLN A N 1
ATOM 1660 C CA . GLN A 1 234 ? 11.352 15.006 33.091 1.00 38.76 236 GLN A CA 1
ATOM 1661 C C . GLN A 1 234 ? 10.089 15.466 32.363 1.00 38.22 236 GLN A C 1
ATOM 1662 O O . GLN A 1 234 ? 9.170 16.012 32.982 1.00 37.67 236 GLN A O 1
ATOM 1668 N N . LYS A 1 235 ? 10.017 15.246 31.053 1.00 32.06 237 LYS A N 1
ATOM 1669 C CA . LYS A 1 235 ? 8.827 15.589 30.288 1.00 35.35 237 LYS A CA 1
ATOM 1670 C C . LYS A 1 235 ? 7.952 14.375 30.012 1.00 29.71 237 LYS A C 1
ATOM 1671 O O . LYS A 1 235 ? 7.034 14.459 29.187 1.00 33.13 237 LYS A O 1
ATOM 1677 N N . ASN A 1 236 ? 8.221 13.247 30.674 1.00 31.26 238 ASN A N 1
ATOM 1678 C CA . ASN A 1 236 ? 7.348 12.078 30.606 1.00 24.76 238 ASN A CA 1
ATOM 1679 C C . ASN A 1 236 ? 7.135 11.640 29.157 1.00 30.75 238 ASN A C 1
ATOM 1680 O O . ASN A 1 236 ? 6.034 11.272 28.750 1.00 27.58 238 ASN A O 1
ATOM 1685 N N . GLY A 1 237 ? 8.186 11.709 28.362 1.00 27.23 239 GLY A N 1
ATOM 1686 C CA . GLY A 1 237 ? 8.065 11.532 26.924 1.00 22.75 239 GLY A CA 1
ATOM 1687 C C . GLY A 1 237 ? 9.347 11.009 26.335 1.00 24.64 239 GLY A C 1
ATOM 1688 O O . GLY A 1 237 ? 10.105 10.284 26.984 1.00 25.20 239 GLY A O 1
ATOM 1689 N N . ILE A 1 238 ? 9.607 11.380 25.088 1.00 22.06 240 ILE A N 1
ATOM 1690 C CA . ILE A 1 238 ? 10.810 10.919 24.412 1.00 23.20 240 ILE A CA 1
ATOM 1691 C C . ILE A 1 238 ? 11.443 12.086 23.681 1.00 26.32 240 ILE A C 1
ATOM 1692 O O . ILE A 1 238 ? 10.830 13.138 23.486 1.00 20.73 240 ILE A O 1
ATOM 1697 N N . LYS A 1 239 ? 12.694 11.881 23.285 1.00 22.34 241 LYS A N 1
ATOM 1698 C CA . LYS A 1 239 ? 13.384 12.762 22.365 1.00 24.21 241 LYS A CA 1
ATOM 1699 C C . LYS A 1 239 ? 13.990 11.907 21.266 1.00 22.48 241 LYS A C 1
ATOM 1700 O O . LYS A 1 239 ? 14.199 10.697 21.422 1.00 20.56 241 LYS A O 1
ATOM 1706 N N . ALA A 1 240 ? 14.223 12.538 20.126 1.00 21.13 242 ALA A N 1
ATOM 1707 C CA . ALA A 1 240 ? 14.826 11.836 19.010 1.00 22.01 242 ALA A CA 1
ATOM 1708 C C . ALA A 1 240 ? 15.775 12.763 18.272 1.00 21.33 242 ALA A C 1
ATOM 1709 O O . ALA A 1 240 ? 15.611 13.986 18.269 1.00 20.93 242 ALA A O 1
ATOM 1711 N N . ASN A 1 241 ? 16.780 12.150 17.660 1.00 22.08 243 ASN A N 1
ATOM 1712 C CA . ASN A 1 241 ? 17.771 12.870 16.877 1.00 25.19 243 ASN A CA 1
ATOM 1713 C C . ASN A 1 241 ? 18.021 12.070 15.608 1.00 24.62 243 ASN A C 1
ATOM 1714 O O . ASN A 1 241 ? 18.100 10.830 15.651 1.00 24.23 243 ASN A O 1
ATOM 1719 N N . PHE A 1 242 ? 18.077 12.768 14.471 1.00 21.52 244 PHE A N 1
ATOM 1720 C CA . PHE A 1 242 ? 18.438 12.064 13.240 1.00 20.35 244 PHE A CA 1
ATOM 1721 C C . PHE A 1 242 ? 18.781 13.073 12.159 1.00 20.83 244 PHE A C 1
ATOM 1722 O O . PHE A 1 242 ? 18.503 14.260 12.281 1.00 19.47 244 PHE A O 1
ATOM 1730 N N . LYS A 1 243 ? 19.413 12.587 11.102 1.00 19.89 245 LYS A N 1
ATOM 1731 C CA . LYS A 1 243 ? 19.804 13.443 9.996 1.00 21.15 245 LYS A CA 1
ATOM 1732 C C . LYS A 1 243 ? 19.156 12.944 8.719 1.00 23.88 245 LYS A C 1
ATOM 1733 O O . LYS A 1 243 ? 19.294 11.771 8.359 1.00 25.14 245 LYS A O 1
ATOM 1739 N N . ILE A 1 244 ? 18.427 13.820 8.067 1.00 20.43 246 ILE A N 1
ATOM 1740 C CA . ILE A 1 244 ? 17.826 13.532 6.776 1.00 18.82 246 ILE A CA 1
ATOM 1741 C C . ILE A 1 244 ? 18.783 14.008 5.704 1.00 20.62 246 ILE A C 1
ATOM 1742 O O . ILE A 1 244 ? 19.352 15.098 5.802 1.00 19.51 246 ILE A O 1
ATOM 1747 N N . ARG A 1 245 ? 18.965 13.190 4.685 1.00 20.59 247 ARG A N 1
ATOM 1748 C CA . ARG A 1 245 ? 19.827 13.515 3.558 1.00 19.89 247 ARG A CA 1
ATOM 1749 C C . ARG A 1 245 ? 18.944 13.658 2.325 1.00 21.26 247 ARG A C 1
ATOM 1750 O O . ARG A 1 245 ? 18.386 12.665 1.846 1.00 26.26 247 ARG A O 1
ATOM 1758 N N . HIS A 1 246 ? 18.784 14.895 1.836 1.00 20.76 248 HIS A N 1
ATOM 1759 C CA . HIS A 1 246 ? 18.000 15.164 0.637 1.00 20.12 248 HIS A CA 1
ATOM 1760 C C . HIS A 1 246 ? 18.938 15.216 -0.559 1.00 25.02 248 HIS A C 1
ATOM 1761 O O . HIS A 1 246 ? 19.844 16.052 -0.590 1.00 23.78 248 HIS A O 1
ATOM 1768 N N . ASN A 1 247 ? 18.720 14.342 -1.535 1.00 23.35 249 ASN A N 1
ATOM 1769 C CA . ASN A 1 247 ? 19.478 14.419 -2.778 1.00 26.96 249 ASN A CA 1
ATOM 1770 C C . ASN A 1 247 ? 19.186 15.729 -3.495 1.00 24.16 249 ASN A C 1
ATOM 1771 O O . ASN A 1 247 ? 18.046 16.205 -3.514 1.00 26.65 249 ASN A O 1
ATOM 1776 N N . ILE A 1 248 ? 20.217 16.293 -4.118 1.00 30.26 250 ILE A N 1
ATOM 1777 C CA . ILE A 1 248 ? 20.117 17.555 -4.843 1.00 23.56 250 ILE A CA 1
ATOM 1778 C C . ILE A 1 248 ? 19.867 17.270 -6.318 1.00 32.41 250 ILE A C 1
ATOM 1779 O O . ILE A 1 248 ? 20.419 16.319 -6.887 1.00 33.60 250 ILE A O 1
ATOM 1784 N N . GLU A 1 249 ? 19.015 18.089 -6.939 1.00 29.56 251 GLU A N 1
ATOM 1785 C CA . GLU A 1 249 ? 18.710 17.961 -8.357 1.00 34.56 251 GLU A CA 1
ATOM 1786 C C . GLU A 1 249 ? 18.149 19.282 -8.862 1.00 38.07 251 GLU A C 1
ATOM 1787 O O . GLU A 1 249 ? 17.256 19.856 -8.236 1.00 40.76 251 GLU A O 1
ATOM 1789 N N . ASP A 1 250 ? 18.666 19.754 -9.992 1.00 45.54 252 ASP A N 1
ATOM 1790 C CA . ASP A 1 250 ? 18.223 21.019 -10.572 1.00 47.08 252 ASP A CA 1
ATOM 1791 C C . ASP A 1 250 ? 17.579 20.793 -11.937 1.00 51.20 252 ASP A C 1
ATOM 1792 O O . ASP A 1 250 ? 18.261 20.822 -12.964 1.00 52.56 252 ASP A O 1
#

Solvent-accessible surface area: 10028 Å² total

Nearest PDB structures (foldseek):
  8uqq-assembly1_A  TM=1.005E+00  e=1.414E-49  Aequorea victoria
  6gez-assembly2_B  TM=9.977E-01  e=1.165E-42  Aequorea victoria
  6gel-assembly2_B  TM=9.932E-01  e=1.046E-42  Aequorea victoria
  6gez-assembly1_A  TM=9.981E-01  e=3.067E-42  Aequorea victoria
  6gel-assembly1_A  TM=9.981E-01  e=3.416E-42  Aequorea victoria

Foldseek 3Di:
DWWKKWKKKWKFFQDDDAFQFAAKWKKWKDKWWDDDPPDPFDKIKIKMAIAIGGPCCVVLQQAKFKEWEWEWEAAARDTWIKIKIWIAHLCRSIIIIIIGTPVGHDQWDPVVCRVVRANLSYHYPPVGPSNRRQSRSPQSFMKMWMWIDTPPAKIKTKIWTWHDDDRYTYTYMYIYIDGGDCCDCISVVFFDRTFGMWMWIWHGDVVSSTIMIITMGITHTHD

B-factor: mean 27.93, std 8.89, range [14.29, 65.66]

GO terms:
  GO:0006091 generation of precursor metabolites and energy (P, TAS)
  GO:0008218 bioluminescence (P, TAS)

Sequence (223 aa):
GVQLADH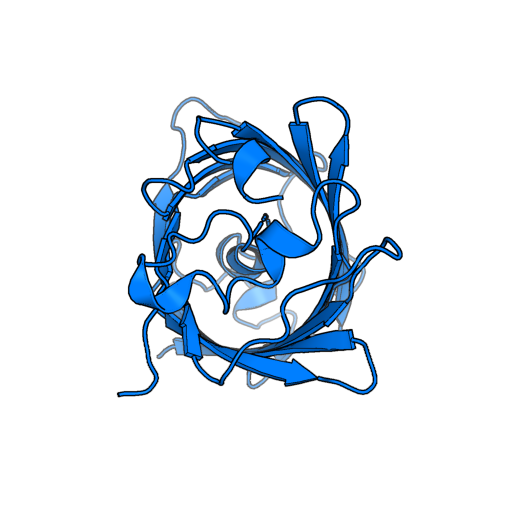YQQNTPPIGDGPVLLPDNHYLSSYQSKLFKDPNEKRDHMVLLLEFLTAAGITGEELFTGVVPILVELDGDVNGHKFSVSGEGEGDATTYGKLTLKLLCTTGKLPVPWPTLVTTLVQCFARYPPDHMKQHDFFKSAMPEGYVQERTIFFKDDGNYKTRRAEVKFEGDTLVNRIELKGIDFKEDGNILGHKLEYNYNSHNVYITADKQKNGIKANFKIRHNIED

InterPro domains:
  IPR000786 Green fluorescent protein, GFP [PR01229] (3-27)
  IPR000786 Green fluorescent protein, GFP [PR01229] (28-48)
  IPR000786 Green fluorescent protein, GFP [PR01229] (49-69)
  IPR000786 Green fluorescent protein, GFP [PR01229] (70-85)
  IPR000786 Green fluorescent protein, GFP [PR01229] (86-108)
  IPR000786 Green fluorescent protein, GFP [PR01229] (109-129)
  IPR000786 Green fluorescent protein, GFP [PR01229] (130-149)
  IPR000786 Green fluorescent protein, GFP [PR01229] (150-171)
  IPR000786 Green fluorescent protein, GFP [PR01229] (173-192)
  IPR000786 Green fluorescent protein, GFP [PR01229] (193-211)
  IPR000786 Green fluorescent protein, GFP [PR01229] (214-237)
  IPR009017 Green fluorescent protein [G3DSA:2.40.155.10] (1-145)
  IPR009017 Green fluorescent protein [G3DSA:2.40.155.10] (146-238)
  IPR009017 Green fluorescent protein [SSF54511] (2-228)
  IPR011584 Green fluorescent protein-related [PF01353] (14-227)

Radius of gyration: 16.72 Å; Cα contacts (8 Å, |Δi|>4): 633; chains: 1; bounding box: 39×43×46 Å

Organism: Aequorea victoria (NCBI:txid6100)